Protein AF-A0A7S0Q4P6-F1 (afdb_monomer_lite)

Radius of gyration: 58.84 Å; chains: 1; bounding box: 127×62×140 Å

Organism: NCBI:txid221442

InterPro domains:
  IPR000048 IQ motif, EF-hand binding site [SM00015] (12-34)
  IPR000048 IQ motif, EF-hand binding site [SM00015] (51-73)
  IPR000048 IQ motif, EF-hand binding site [SM00015] (78-100)
  IPR002048 EF-hand domain [PS50222] (170-204)
  IPR039879 EF-hand calcium-binding domain-containing protein 10 [PTHR21847] (113-206)
  IPR049760 EF-hand calcium-binding domain-containing protein 10, dimerization/docking domain [cd22976] (115-157)

pLDDT: mean 86.22, std 10.67, range [38.0, 96.88]

Sequence (227 aa):
RCDSLVCTKVMDENAAAVSIQNRKRAQQAREETAHRRSVLQQKRAAEEVQRQEHASAVLNAGARGYKQRRAKQIEKEEMDHAATKMQATFKGRKERLDPGAETNLRKQLSKDDPQVQASAYLEEHKIMELFEMLGQMLLNETPEEPRPFLVEQLERMNAVKDRTSPLNFFSEDDIETLFAMYDVGKRGLTREQCREALHALGLPKVYVPSSTPVNLEAFKALVPSAI

Foldseek 3Di:
DPPPVVVVVVVVVVVVVVVVVVVVVVVVVVVVVVVVVVVVVVVVVVVVVVVVVVVVVVVVVVVVVVVVVVVVVVVVVVVVVVVVVVVVVVVVVVCVVPVCPVVVVVVVVCCVPPVNVVVCVCVVVVVVVVVVLLVVVCVVVVDPDSPVVSVVVVVQLVPFPPNPQLCSSDDPVNLVVLQCVLPVVVQAHDQVSLLVSCVVSVNNPFDDDNDDRQDSVNSVVSPPDRD

Structure (mmCIF, N/CA/C/O backbone):
data_AF-A0A7S0Q4P6-F1
#
_entry.id   AF-A0A7S0Q4P6-F1
#
loop_
_atom_site.group_PDB
_atom_site.id
_atom_site.type_symbol
_atom_site.label_atom_id
_atom_site.label_alt_id
_atom_site.label_comp_id
_atom_site.label_asym_id
_atom_site.label_entity_id
_atom_site.label_seq_id
_atom_site.pdbx_PDB_ins_code
_atom_site.Cartn_x
_atom_site.Cartn_y
_atom_site.Cartn_z
_atom_site.occupancy
_atom_site.B_iso_or_equiv
_atom_site.auth_seq_id
_atom_site.auth_comp_id
_atom_site.auth_asym_id
_atom_site.auth_atom_id
_atom_site.pdbx_PDB_model_num
ATOM 1 N N . ARG A 1 1 ? 98.189 -44.346 -90.021 1.00 44.53 1 ARG A N 1
ATOM 2 C CA . ARG A 1 1 ? 98.278 -42.868 -89.974 1.00 44.53 1 ARG A CA 1
ATOM 3 C C . ARG A 1 1 ? 96.849 -42.363 -89.970 1.00 44.53 1 ARG A C 1
ATOM 5 O O . ARG A 1 1 ? 96.221 -42.376 -91.013 1.00 44.53 1 ARG A O 1
ATOM 12 N N . CYS A 1 2 ? 96.303 -42.089 -88.788 1.00 43.97 2 CYS A N 1
ATOM 13 C CA . CYS A 1 2 ? 95.009 -41.425 -88.675 1.00 43.97 2 CYS A CA 1
ATOM 14 C C . CYS A 1 2 ? 95.242 -39.948 -88.996 1.00 43.97 2 CYS A C 1
ATOM 16 O O . CYS A 1 2 ? 96.089 -39.325 -88.354 1.00 43.97 2 CYS A O 1
ATOM 18 N N . ASP A 1 3 ? 94.563 -39.431 -90.018 1.00 52.41 3 ASP A N 1
ATOM 19 C CA . ASP A 1 3 ? 94.715 -38.053 -90.479 1.00 52.41 3 ASP A CA 1
ATOM 20 C C . ASP A 1 3 ? 94.231 -37.078 -89.401 1.00 52.41 3 ASP A C 1
ATOM 22 O O . ASP A 1 3 ? 93.034 -36.851 -89.207 1.00 52.41 3 ASP A O 1
ATOM 26 N N . SER A 1 4 ? 95.193 -36.493 -88.685 1.00 55.78 4 SER A N 1
ATOM 27 C CA . SER A 1 4 ? 94.977 -35.537 -87.595 1.00 55.78 4 SER A CA 1
ATOM 28 C C . SER A 1 4 ? 94.161 -34.315 -88.024 1.00 55.78 4 SER A C 1
ATOM 30 O O . SER A 1 4 ? 93.483 -33.726 -87.191 1.00 55.78 4 SER A O 1
ATOM 32 N N . LEU A 1 5 ? 94.162 -33.976 -89.317 1.00 57.34 5 LEU A N 1
ATOM 33 C CA . LEU A 1 5 ? 93.433 -32.840 -89.884 1.00 57.34 5 LEU A CA 1
ATOM 34 C C . LEU A 1 5 ? 91.917 -33.061 -90.033 1.00 57.34 5 LEU A C 1
ATOM 36 O O . LEU A 1 5 ? 91.166 -32.090 -90.071 1.00 57.34 5 LEU A O 1
ATOM 40 N N . VAL A 1 6 ? 91.460 -34.311 -90.170 1.00 58.62 6 VAL A N 1
ATOM 41 C CA . VAL A 1 6 ? 90.023 -34.627 -90.299 1.00 58.62 6 VAL A CA 1
ATOM 42 C C . VAL A 1 6 ? 89.383 -34.699 -88.912 1.00 58.62 6 VAL A C 1
ATOM 44 O O . VAL A 1 6 ? 88.285 -34.191 -88.709 1.00 58.62 6 VAL A O 1
ATOM 47 N N . CYS A 1 7 ? 90.109 -35.243 -87.931 1.00 56.69 7 CYS A N 1
ATOM 48 C CA . CYS A 1 7 ? 89.660 -35.305 -86.541 1.00 56.69 7 CYS A CA 1
ATOM 49 C C . CYS A 1 7 ? 89.527 -33.905 -85.907 1.00 56.69 7 CYS A C 1
ATOM 51 O O . CYS A 1 7 ? 88.543 -33.649 -85.218 1.00 56.69 7 CYS A O 1
ATOM 53 N N . THR A 1 8 ? 90.450 -32.971 -86.182 1.00 59.59 8 THR A N 1
ATOM 54 C CA . THR A 1 8 ? 90.373 -31.590 -85.661 1.00 59.59 8 THR A CA 1
ATOM 55 C C . THR A 1 8 ? 89.230 -30.787 -86.275 1.00 59.59 8 THR A C 1
ATOM 57 O O . THR A 1 8 ? 88.501 -30.137 -85.539 1.00 59.59 8 THR A O 1
ATOM 60 N N . LYS A 1 9 ? 88.992 -30.895 -87.590 1.00 61.38 9 LYS A N 1
ATOM 61 C CA . LYS A 1 9 ? 87.869 -30.207 -88.253 1.00 61.38 9 LYS A CA 1
ATOM 62 C C . LYS A 1 9 ? 86.505 -30.696 -87.764 1.00 61.38 9 LYS A C 1
ATOM 64 O O . LYS A 1 9 ? 85.637 -29.879 -87.488 1.00 61.38 9 LYS A O 1
ATOM 69 N N . VAL A 1 10 ? 86.334 -32.009 -87.585 1.00 63.28 10 VAL A N 1
ATOM 70 C CA . VAL A 1 10 ? 85.091 -32.580 -87.033 1.00 63.28 10 VAL A CA 1
ATOM 71 C C . VAL A 1 10 ? 84.907 -32.192 -85.556 1.00 63.28 10 VAL A C 1
ATOM 73 O O . VAL A 1 10 ? 83.787 -31.939 -85.118 1.00 63.28 10 VAL A O 1
ATOM 76 N N . MET A 1 11 ? 85.990 -32.097 -84.776 1.00 63.47 11 MET A N 1
ATOM 77 C CA . MET A 1 11 ? 85.949 -31.597 -83.393 1.00 63.47 11 MET A CA 1
ATOM 78 C C . MET A 1 11 ? 85.596 -30.098 -83.325 1.00 63.47 11 MET A C 1
ATOM 80 O O . MET A 1 11 ? 84.778 -29.718 -82.487 1.00 63.47 11 MET A O 1
ATOM 84 N N . ASP A 1 12 ? 86.129 -29.270 -84.230 1.00 69.88 12 ASP A N 1
ATOM 85 C CA . ASP A 1 12 ? 85.835 -27.831 -84.334 1.00 69.88 12 ASP A CA 1
ATOM 86 C C . ASP A 1 12 ? 84.391 -27.563 -84.802 1.00 69.88 12 ASP A C 1
ATOM 88 O O . ASP A 1 12 ? 83.706 -26.697 -84.252 1.00 69.88 12 ASP A O 1
ATOM 92 N N . GLU A 1 13 ? 83.885 -28.342 -85.764 1.00 73.75 13 GLU A N 1
ATOM 93 C CA . GLU A 1 13 ? 82.485 -28.299 -86.215 1.00 73.75 13 GLU A CA 1
ATOM 94 C C . GLU A 1 13 ? 81.516 -28.706 -85.094 1.00 73.75 13 GLU A C 1
ATOM 96 O O . GLU A 1 13 ? 80.518 -28.020 -84.848 1.00 73.75 13 GLU A O 1
ATOM 101 N N . ASN A 1 14 ? 81.838 -29.769 -84.347 1.00 76.69 14 ASN A N 1
ATOM 102 C CA . ASN A 1 14 ? 81.053 -30.193 -83.187 1.00 76.69 14 ASN A CA 1
ATOM 103 C C . ASN A 1 14 ? 81.091 -29.149 -82.055 1.00 76.69 14 ASN A C 1
ATOM 105 O O . ASN A 1 14 ? 80.059 -28.869 -81.441 1.00 76.69 14 ASN A O 1
ATOM 109 N N . ALA A 1 15 ? 82.240 -28.513 -81.800 1.00 78.38 15 ALA A N 1
ATOM 110 C CA . ALA A 1 15 ? 82.364 -27.435 -80.816 1.00 78.38 15 ALA A CA 1
ATOM 111 C C . ALA A 1 15 ? 81.552 -26.186 -81.214 1.00 78.38 15 ALA A C 1
ATOM 113 O O . ALA A 1 15 ? 80.876 -25.579 -80.372 1.00 78.38 15 ALA A O 1
ATOM 114 N N . ALA A 1 16 ? 81.549 -25.827 -82.502 1.00 78.56 16 ALA A N 1
ATOM 115 C CA . ALA A 1 16 ? 80.724 -24.747 -83.039 1.00 78.56 16 ALA A CA 1
ATOM 116 C C . ALA A 1 16 ? 79.219 -25.054 -82.918 1.00 78.56 16 ALA A C 1
ATOM 118 O O . ALA A 1 16 ? 78.452 -24.195 -82.469 1.00 78.56 16 ALA A O 1
ATOM 119 N N . ALA A 1 17 ? 78.793 -26.283 -83.230 1.00 80.81 17 ALA A N 1
ATOM 120 C CA . ALA A 1 17 ? 77.405 -26.722 -83.081 1.00 80.81 17 ALA A CA 1
ATOM 121 C C . ALA A 1 17 ? 76.924 -26.649 -81.618 1.00 80.81 17 ALA A C 1
ATOM 123 O O . ALA A 1 17 ? 75.845 -26.113 -81.345 1.00 80.81 17 ALA A O 1
ATOM 124 N N . VAL A 1 18 ? 77.751 -27.094 -80.665 1.00 83.25 18 VAL A N 1
ATOM 125 C CA . VAL A 1 18 ? 77.459 -27.012 -79.222 1.00 83.25 18 VAL A CA 1
ATOM 126 C C . VAL A 1 18 ? 77.368 -25.556 -78.748 1.00 83.25 18 VAL A C 1
ATOM 128 O O . VAL A 1 18 ? 76.459 -25.208 -77.996 1.00 83.25 18 VAL A O 1
ATOM 131 N N . SER A 1 19 ? 78.244 -24.662 -79.220 1.00 85.44 19 SER A N 1
ATOM 132 C CA . SER A 1 19 ? 78.188 -23.227 -78.893 1.00 85.44 19 SER A CA 1
ATOM 133 C C . SER A 1 19 ? 76.895 -22.560 -79.387 1.00 85.44 19 SER A C 1
ATOM 135 O O . SER A 1 19 ? 76.261 -21.797 -78.649 1.00 85.44 19 SER A O 1
ATOM 137 N N . ILE A 1 20 ? 76.442 -22.893 -80.602 1.00 83.62 20 ILE A N 1
ATOM 138 C CA . ILE A 1 20 ? 75.177 -22.397 -81.168 1.00 83.62 20 ILE A CA 1
ATOM 139 C C . ILE A 1 20 ? 73.975 -22.922 -80.370 1.00 83.62 20 ILE A C 1
ATOM 141 O O . ILE A 1 20 ? 73.070 -22.149 -80.042 1.00 83.62 20 ILE A O 1
ATOM 145 N N . GLN A 1 21 ? 73.970 -24.209 -80.012 1.00 86.88 21 GLN A N 1
ATOM 146 C CA . GLN A 1 21 ? 72.918 -24.803 -79.180 1.00 86.88 21 GLN A CA 1
ATOM 147 C C . GLN A 1 21 ? 72.877 -24.180 -77.779 1.00 86.88 21 GLN A C 1
ATOM 149 O O . GLN A 1 21 ? 71.801 -23.817 -77.301 1.00 86.88 21 GLN A O 1
ATOM 154 N N . ASN A 1 22 ? 74.037 -23.965 -77.151 1.00 89.31 22 ASN A N 1
ATOM 155 C CA . ASN A 1 22 ? 74.141 -23.309 -75.847 1.00 89.31 22 ASN A CA 1
ATOM 156 C C . ASN A 1 22 ? 73.620 -21.866 -75.891 1.00 89.31 22 ASN A C 1
ATOM 158 O O . ASN A 1 22 ? 72.889 -21.454 -74.990 1.00 89.31 22 ASN A O 1
ATOM 162 N N . ARG A 1 23 ? 73.921 -21.106 -76.955 1.00 89.00 23 ARG A N 1
ATOM 163 C CA . ARG A 1 23 ? 73.368 -19.753 -77.153 1.00 89.00 23 ARG A CA 1
ATOM 164 C C . ARG A 1 23 ? 71.853 -19.765 -77.335 1.00 89.00 23 ARG A C 1
ATOM 166 O O . ARG A 1 23 ? 71.181 -18.971 -76.682 1.00 89.00 23 ARG A O 1
ATOM 173 N N . LYS A 1 24 ? 71.310 -20.670 -78.157 1.00 90.62 24 LYS A N 1
ATOM 174 C CA . LYS A 1 24 ? 69.854 -20.814 -78.337 1.00 90.62 24 LYS A CA 1
ATOM 175 C C . LYS A 1 24 ? 69.154 -21.170 -77.028 1.00 90.62 24 LYS A C 1
ATOM 177 O O . LYS A 1 24 ? 68.176 -20.524 -76.672 1.00 90.62 24 LYS A O 1
ATOM 182 N N . ARG A 1 25 ? 69.691 -22.130 -76.270 1.00 88.94 25 ARG A N 1
ATOM 183 C CA . ARG A 1 25 ? 69.147 -22.517 -74.961 1.00 88.94 25 ARG A CA 1
ATOM 184 C C . ARG A 1 25 ? 69.213 -21.367 -73.956 1.00 88.94 25 ARG A C 1
ATOM 186 O O . ARG A 1 25 ? 68.277 -21.170 -73.191 1.00 88.94 25 ARG A O 1
ATOM 193 N N . ALA A 1 26 ? 70.289 -20.580 -73.976 1.00 88.19 26 ALA A N 1
ATOM 194 C CA . ALA A 1 26 ? 70.418 -19.394 -73.136 1.00 88.19 26 ALA A CA 1
ATOM 195 C C . ALA A 1 26 ? 69.437 -18.276 -73.534 1.00 88.19 26 ALA A C 1
ATOM 197 O O . ALA A 1 26 ? 68.905 -17.607 -72.652 1.00 88.19 26 ALA A O 1
ATOM 198 N N . GLN A 1 27 ? 69.176 -18.071 -74.830 1.00 89.12 27 GLN A N 1
ATOM 199 C CA . GLN A 1 27 ? 68.155 -17.132 -75.313 1.00 89.12 27 GLN A CA 1
ATOM 200 C C . GLN A 1 27 ? 66.753 -17.575 -74.889 1.00 89.12 27 GLN A C 1
ATOM 202 O O . GLN A 1 27 ? 66.058 -16.806 -74.232 1.00 89.12 27 GLN A O 1
ATOM 207 N N . GLN A 1 28 ? 66.398 -18.838 -75.138 1.00 90.62 28 GLN A N 1
ATOM 208 C CA . GLN A 1 28 ? 65.119 -19.418 -74.716 1.00 90.62 28 GLN A CA 1
ATOM 209 C C . GLN A 1 28 ? 64.927 -19.328 -73.196 1.00 90.62 28 GLN A C 1
ATOM 211 O O . GLN A 1 28 ? 63.890 -18.872 -72.729 1.00 90.62 28 GLN A O 1
ATOM 216 N N . ALA A 1 29 ? 65.955 -19.639 -72.400 1.00 89.06 29 ALA A N 1
ATOM 217 C CA . ALA A 1 29 ? 65.889 -19.501 -70.944 1.00 89.06 29 ALA A CA 1
ATOM 218 C C . ALA A 1 29 ? 65.685 -18.039 -70.485 1.00 89.06 29 ALA A C 1
ATOM 220 O O . ALA A 1 29 ? 64.999 -17.781 -69.492 1.00 89.06 29 ALA A O 1
ATOM 221 N N . ARG A 1 30 ? 66.248 -17.054 -71.199 1.00 88.19 30 ARG A N 1
ATOM 222 C CA . ARG A 1 30 ? 66.039 -15.621 -70.912 1.00 88.19 30 ARG A CA 1
ATOM 223 C C . ARG A 1 30 ? 64.632 -15.164 -71.295 1.00 88.19 30 ARG A C 1
ATOM 225 O O . ARG A 1 30 ? 64.016 -14.412 -70.547 1.00 88.19 30 ARG A O 1
ATOM 232 N N . GLU A 1 31 ? 64.112 -15.640 -72.418 1.00 90.25 31 GLU A N 1
ATOM 233 C CA . GLU A 1 31 ? 62.743 -15.360 -72.862 1.00 90.25 31 GLU A CA 1
ATOM 234 C C . GLU A 1 31 ? 61.711 -15.973 -71.908 1.00 90.25 31 GLU A C 1
ATOM 236 O O . GLU A 1 31 ? 60.790 -15.286 -71.468 1.00 90.25 31 GLU A O 1
ATOM 241 N N . GLU A 1 32 ? 61.910 -17.222 -71.483 1.00 90.31 32 GLU A N 1
ATOM 242 C CA . GLU A 1 32 ? 61.057 -17.883 -70.492 1.00 90.31 32 GLU A CA 1
ATOM 243 C C . GLU A 1 32 ? 61.075 -17.167 -69.138 1.00 90.31 32 GLU A C 1
ATOM 245 O O . GLU A 1 32 ? 60.033 -16.998 -68.506 1.00 90.31 32 GLU A O 1
ATOM 250 N N . THR A 1 33 ? 62.242 -16.717 -68.673 1.00 88.69 33 THR A N 1
ATOM 251 C CA . THR A 1 33 ? 62.346 -15.961 -67.412 1.00 88.69 33 THR A CA 1
ATOM 252 C C . THR A 1 33 ? 61.719 -14.571 -67.522 1.00 88.69 33 THR A C 1
ATOM 254 O O . THR A 1 33 ? 61.044 -14.141 -66.583 1.00 88.69 33 THR A O 1
ATOM 257 N N . ALA A 1 34 ? 61.857 -13.894 -68.666 1.00 92.25 34 ALA A N 1
ATOM 258 C CA . ALA A 1 34 ? 61.170 -12.635 -68.948 1.00 92.25 34 ALA A CA 1
ATOM 259 C C . ALA A 1 34 ? 59.641 -12.812 -68.978 1.00 92.25 34 ALA A C 1
ATOM 261 O O . ALA A 1 34 ? 58.929 -12.048 -68.323 1.00 92.25 34 ALA A O 1
ATOM 262 N N . HIS A 1 35 ? 59.136 -13.856 -69.643 1.00 92.81 35 HIS A N 1
ATOM 263 C CA . HIS A 1 35 ? 57.710 -14.187 -69.667 1.00 92.81 35 HIS A CA 1
ATOM 264 C C . HIS A 1 35 ? 57.192 -14.561 -68.270 1.00 92.81 35 HIS A C 1
ATOM 266 O O . HIS A 1 35 ? 56.136 -14.092 -67.843 1.00 92.81 35 HIS A O 1
ATOM 272 N N . ARG A 1 36 ? 57.924 -15.382 -67.509 1.00 92.38 36 ARG A N 1
ATOM 273 C CA . ARG A 1 36 ? 57.534 -15.716 -66.130 1.00 92.38 36 ARG A CA 1
ATOM 274 C C . ARG A 1 36 ? 57.459 -14.464 -65.263 1.00 92.38 36 ARG A C 1
ATOM 276 O O . ARG A 1 36 ? 56.526 -14.340 -64.475 1.00 92.38 36 ARG A O 1
ATOM 283 N N . ARG A 1 37 ? 58.392 -13.520 -65.431 1.00 92.38 37 ARG A N 1
ATOM 284 C CA . ARG A 1 37 ? 58.398 -12.238 -64.714 1.00 92.38 37 ARG A CA 1
ATOM 285 C C . ARG A 1 37 ? 57.212 -11.351 -65.098 1.00 92.38 37 ARG A C 1
ATOM 287 O O . ARG A 1 37 ? 56.603 -10.787 -64.192 1.00 92.38 37 ARG A O 1
ATOM 294 N N . SER A 1 38 ? 56.867 -11.244 -66.383 1.00 92.94 38 SER A N 1
ATOM 295 C CA . SER A 1 38 ? 55.720 -10.437 -66.827 1.00 92.94 38 SER A CA 1
ATOM 296 C C . SER A 1 38 ? 54.396 -11.004 -66.313 1.00 92.94 38 SER A C 1
ATOM 298 O O . SER A 1 38 ? 53.579 -10.256 -65.783 1.00 92.94 38 SER A O 1
ATOM 300 N N . VAL A 1 39 ? 54.224 -12.328 -66.348 1.00 94.94 39 VAL A N 1
ATOM 301 C CA . VAL A 1 39 ? 53.046 -13.007 -65.783 1.00 94.94 39 VAL A CA 1
ATOM 302 C C . VAL A 1 39 ? 52.961 -12.795 -64.274 1.00 94.94 39 VAL A C 1
ATOM 304 O O . VAL A 1 39 ? 51.891 -12.490 -63.754 1.00 94.94 39 VAL A O 1
ATOM 307 N N . LEU A 1 40 ? 54.083 -12.897 -63.554 1.00 92.06 40 LEU A N 1
ATOM 308 C CA . LEU A 1 40 ? 54.124 -12.618 -62.116 1.00 92.06 40 LEU A CA 1
ATOM 309 C C . LEU A 1 40 ? 53.776 -11.160 -61.799 1.00 92.06 40 LEU A C 1
ATOM 311 O O . LEU A 1 40 ? 53.086 -10.907 -60.816 1.00 92.06 40 LEU A O 1
ATOM 315 N N . GLN A 1 41 ? 54.230 -10.208 -62.618 1.00 92.19 41 GLN A N 1
ATOM 316 C CA . GLN A 1 41 ? 53.884 -8.792 -62.470 1.00 92.19 41 GLN A CA 1
ATOM 317 C C . GLN A 1 41 ? 52.399 -8.540 -62.737 1.00 92.19 41 GLN A C 1
ATOM 319 O O . GLN A 1 41 ? 51.760 -7.867 -61.936 1.00 92.19 41 GLN A O 1
ATOM 324 N N . GLN A 1 42 ? 51.833 -9.124 -63.795 1.00 92.25 42 GLN A N 1
ATOM 325 C CA . GLN A 1 42 ? 50.400 -9.033 -64.085 1.00 92.25 42 GLN A CA 1
ATOM 326 C C . GLN A 1 42 ? 49.559 -9.658 -62.970 1.00 92.25 42 GLN A C 1
ATOM 328 O O . GLN A 1 42 ? 48.572 -9.066 -62.543 1.00 92.25 42 GLN A O 1
ATOM 333 N N . LYS A 1 43 ? 49.980 -10.813 -62.440 1.00 94.75 43 LYS A N 1
ATOM 334 C CA . LYS A 1 43 ? 49.305 -11.468 -61.316 1.00 94.75 43 LYS A CA 1
ATOM 335 C C . LYS A 1 43 ? 49.353 -10.613 -60.047 1.00 94.75 43 LYS A C 1
ATOM 337 O O . LYS A 1 43 ? 48.326 -10.442 -59.405 1.00 94.75 43 LYS A O 1
ATOM 342 N N . ARG A 1 44 ? 50.510 -10.031 -59.712 1.00 92.12 44 ARG A N 1
ATOM 343 C CA . ARG A 1 44 ? 50.649 -9.113 -58.566 1.00 92.12 44 ARG A CA 1
ATOM 344 C C . ARG A 1 44 ? 49.795 -7.857 -58.729 1.00 92.12 44 ARG A C 1
ATOM 346 O O . ARG A 1 44 ? 49.111 -7.483 -57.787 1.00 92.12 44 ARG A O 1
ATOM 353 N N . ALA A 1 45 ? 49.786 -7.255 -59.917 1.00 93.81 45 ALA A N 1
ATOM 354 C CA . ALA A 1 45 ? 48.947 -6.095 -60.207 1.00 93.81 45 ALA A CA 1
ATOM 355 C C . ALA A 1 45 ? 47.449 -6.434 -60.093 1.00 93.81 45 ALA A C 1
ATOM 357 O O . ALA A 1 45 ? 46.692 -5.680 -59.491 1.00 93.81 45 ALA A O 1
ATOM 358 N N . ALA A 1 46 ? 47.022 -7.595 -60.600 1.00 93.81 46 ALA A N 1
ATOM 359 C CA . ALA A 1 46 ? 45.647 -8.068 -60.451 1.00 93.81 46 ALA A CA 1
ATOM 360 C C . ALA A 1 46 ? 45.275 -8.325 -58.979 1.00 93.81 46 ALA A C 1
ATOM 362 O O . ALA A 1 46 ? 44.197 -7.933 -58.542 1.00 93.81 46 ALA A O 1
ATOM 363 N N . GLU A 1 47 ? 46.172 -8.929 -58.193 1.00 94.12 47 GLU A N 1
ATOM 364 C CA . GLU A 1 47 ? 45.975 -9.122 -56.751 1.00 94.12 47 GLU A CA 1
ATOM 365 C C . GLU A 1 47 ? 45.890 -7.785 -55.996 1.00 94.12 47 GLU A C 1
ATOM 367 O O . GLU A 1 47 ? 45.102 -7.659 -55.062 1.00 94.12 47 GLU A O 1
ATOM 372 N N . GLU A 1 48 ? 46.669 -6.774 -56.384 1.00 93.44 48 GLU A N 1
ATOM 373 C CA . GLU A 1 48 ? 46.603 -5.433 -55.791 1.00 93.44 48 GLU A CA 1
ATOM 374 C C . GLU A 1 48 ? 45.274 -4.735 -56.088 1.00 93.44 48 GLU A C 1
ATOM 376 O O . GLU A 1 48 ? 44.667 -4.187 -55.166 1.00 93.44 48 GLU A O 1
ATOM 381 N N . VAL A 1 49 ? 44.777 -4.816 -57.326 1.00 95.00 49 VAL A N 1
ATOM 382 C CA . VAL A 1 49 ? 43.447 -4.299 -57.689 1.00 95.00 49 VAL A CA 1
ATOM 383 C C . VAL A 1 49 ? 42.363 -5.010 -56.881 1.00 95.00 49 VAL A C 1
ATOM 385 O O . VAL A 1 49 ? 41.553 -4.348 -56.239 1.00 95.00 49 VAL A O 1
ATOM 388 N N . GLN A 1 50 ? 42.403 -6.343 -56.797 1.00 93.00 50 GLN A N 1
ATOM 389 C CA . GLN A 1 50 ? 41.448 -7.110 -55.990 1.00 93.00 50 GLN A CA 1
ATOM 390 C C . GLN A 1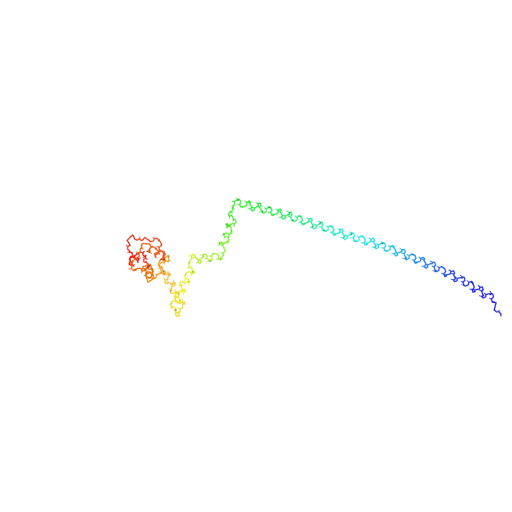 50 ? 41.499 -6.736 -54.502 1.00 93.00 50 GLN A C 1
ATOM 392 O O . GLN A 1 50 ? 40.460 -6.632 -53.849 1.00 93.00 50 GLN A O 1
ATOM 397 N N . ARG A 1 51 ? 42.694 -6.493 -53.943 1.00 93.31 51 ARG A N 1
ATOM 398 C CA . ARG A 1 51 ? 42.842 -6.023 -52.554 1.00 93.31 51 ARG A CA 1
ATOM 399 C C . ARG A 1 51 ? 42.235 -4.639 -52.359 1.00 93.31 51 ARG A C 1
ATOM 401 O O . ARG A 1 51 ? 41.577 -4.420 -51.343 1.00 93.31 51 ARG A O 1
ATOM 408 N N . GLN A 1 52 ? 42.442 -3.720 -53.301 1.00 92.12 52 GLN A N 1
ATOM 409 C CA . GLN A 1 52 ? 41.860 -2.377 -53.250 1.00 92.12 52 GLN A CA 1
ATOM 410 C C . GLN A 1 52 ? 40.335 -2.422 -53.370 1.00 92.12 52 GLN A C 1
ATOM 412 O O . GLN A 1 52 ? 39.640 -1.784 -52.579 1.00 92.12 52 GLN A O 1
ATOM 417 N N . GLU A 1 53 ? 39.807 -3.227 -54.291 1.00 93.50 53 GLU A N 1
ATOM 418 C CA . GLU A 1 53 ? 38.370 -3.449 -54.452 1.00 93.50 53 GLU A CA 1
ATOM 419 C C . GLU A 1 53 ? 37.759 -4.025 -53.171 1.00 93.50 53 GLU A C 1
ATOM 421 O O . GLU A 1 53 ? 36.814 -3.446 -52.633 1.00 93.50 53 GLU A O 1
ATOM 426 N N . HIS A 1 54 ? 38.347 -5.084 -52.609 1.00 94.25 54 HIS A N 1
ATOM 427 C CA . HIS A 1 54 ? 37.893 -5.676 -51.350 1.00 94.25 54 HIS A CA 1
ATOM 428 C C . HIS A 1 54 ? 37.943 -4.673 -50.186 1.00 94.25 54 HIS A C 1
ATOM 430 O O . HIS A 1 54 ? 36.971 -4.534 -49.442 1.00 94.25 54 HIS A O 1
ATOM 436 N N . ALA A 1 55 ? 39.043 -3.926 -50.042 1.00 92.94 55 ALA A N 1
ATOM 437 C CA . ALA A 1 55 ? 39.170 -2.900 -49.008 1.00 92.94 55 ALA A CA 1
ATOM 438 C C . ALA A 1 55 ? 38.094 -1.811 -49.154 1.00 92.94 55 ALA A C 1
ATOM 440 O O . ALA A 1 55 ? 37.435 -1.452 -48.175 1.00 92.94 55 ALA A O 1
ATOM 441 N N . SER A 1 56 ? 37.853 -1.332 -50.377 1.00 93.38 56 SER A N 1
ATOM 442 C CA . SER A 1 56 ? 36.812 -0.338 -50.653 1.00 93.38 56 SER A CA 1
ATOM 443 C C . SER A 1 56 ? 35.405 -0.879 -50.367 1.00 93.38 56 SER A C 1
ATOM 445 O O . SER A 1 56 ? 34.576 -0.170 -49.794 1.00 93.38 56 SER A O 1
ATOM 447 N N . ALA A 1 57 ? 35.141 -2.151 -50.684 1.00 94.31 57 ALA A N 1
ATOM 448 C CA . ALA A 1 57 ? 33.865 -2.806 -50.427 1.00 94.31 57 ALA A CA 1
ATOM 449 C C . ALA A 1 57 ? 33.572 -2.903 -48.921 1.00 94.31 57 ALA A C 1
ATOM 451 O O . ALA A 1 57 ? 32.468 -2.560 -48.490 1.00 94.31 57 ALA A O 1
ATOM 452 N N . VAL A 1 58 ? 34.565 -3.285 -48.109 1.00 94.50 58 VAL A N 1
ATOM 453 C CA . VAL A 1 58 ? 34.434 -3.367 -46.643 1.00 94.50 58 VAL A CA 1
ATOM 454 C C . VAL A 1 58 ? 34.171 -1.991 -46.029 1.00 94.50 58 VAL A C 1
ATOM 456 O O . VAL A 1 58 ? 33.245 -1.841 -45.227 1.00 94.50 58 VAL A O 1
ATOM 459 N N . LEU A 1 59 ? 34.931 -0.967 -46.433 1.00 91.38 59 LEU A N 1
ATOM 460 C CA . LEU A 1 59 ? 34.739 0.403 -45.945 1.00 91.38 59 LEU A CA 1
ATOM 461 C C . LEU A 1 59 ? 33.343 0.937 -46.300 1.00 91.38 59 LEU A C 1
ATOM 463 O O . LEU A 1 59 ? 32.647 1.495 -45.447 1.00 91.38 59 LEU A O 1
ATOM 467 N N . ASN A 1 60 ? 32.893 0.699 -47.535 1.00 93.75 60 ASN A N 1
ATOM 468 C CA . ASN A 1 60 ? 31.567 1.099 -47.996 1.00 93.75 60 ASN A CA 1
ATOM 469 C C . ASN A 1 60 ? 30.443 0.367 -47.247 1.00 93.75 60 ASN A C 1
ATOM 471 O O . ASN A 1 60 ? 29.449 0.994 -46.872 1.00 93.75 60 ASN A O 1
ATOM 475 N N . ALA A 1 61 ? 30.589 -0.935 -46.982 1.00 93.44 61 ALA A N 1
ATOM 476 C CA . ALA A 1 61 ? 29.635 -1.701 -46.182 1.00 93.44 61 ALA A CA 1
ATOM 477 C C . ALA A 1 61 ? 29.545 -1.166 -44.740 1.00 93.44 61 ALA A C 1
ATOM 479 O O . ALA A 1 61 ? 28.443 -0.968 -44.219 1.00 93.44 61 ALA A O 1
ATOM 480 N N . GLY A 1 62 ? 30.689 -0.844 -44.125 1.00 94.69 62 GLY A N 1
ATOM 481 C CA . GLY A 1 62 ? 30.754 -0.228 -42.798 1.00 94.69 62 GLY A CA 1
ATOM 482 C C . GLY A 1 62 ? 30.034 1.122 -42.736 1.00 94.69 62 GLY A C 1
ATOM 483 O O . GLY A 1 62 ? 29.194 1.340 -41.858 1.00 94.69 62 GLY A O 1
ATOM 484 N N . ALA A 1 63 ? 30.294 2.001 -43.707 1.00 93.81 63 ALA A N 1
ATOM 485 C CA . ALA A 1 63 ? 29.662 3.317 -43.795 1.00 93.81 63 ALA A CA 1
ATOM 486 C C . ALA A 1 63 ? 28.141 3.229 -44.013 1.00 93.81 63 ALA A C 1
ATOM 488 O O . ALA A 1 63 ? 27.378 3.953 -43.365 1.00 93.81 63 ALA A O 1
ATOM 489 N N . ARG A 1 64 ? 27.682 2.320 -44.887 1.00 93.94 64 ARG A N 1
ATOM 490 C CA . ARG A 1 64 ? 26.248 2.067 -45.119 1.00 93.94 64 ARG A CA 1
ATOM 491 C C . ARG A 1 64 ? 25.560 1.564 -43.852 1.00 93.94 64 ARG A C 1
ATOM 493 O O . ARG A 1 64 ? 24.536 2.117 -43.457 1.00 93.94 64 ARG A O 1
ATOM 500 N N . GLY A 1 65 ? 26.157 0.582 -43.177 1.00 95.56 65 GLY A N 1
ATOM 501 C CA . GLY A 1 65 ? 25.618 0.036 -41.933 1.00 95.56 65 GLY A CA 1
ATOM 502 C C . GLY A 1 65 ? 25.544 1.076 -40.813 1.00 95.56 65 GLY A C 1
ATOM 503 O O . GLY A 1 65 ? 24.546 1.136 -40.098 1.00 95.56 65 GLY A O 1
ATOM 504 N N . TYR A 1 66 ? 26.565 1.929 -40.674 1.00 93.88 66 TYR A N 1
ATOM 505 C CA . TYR A 1 66 ? 26.550 3.021 -39.699 1.00 93.88 66 TYR A CA 1
ATOM 506 C C . TYR A 1 66 ? 25.408 4.011 -39.968 1.00 93.88 66 TYR A C 1
ATOM 508 O O . TYR A 1 66 ? 24.635 4.308 -39.057 1.00 93.88 66 TYR A O 1
ATOM 516 N N . LYS A 1 67 ? 25.247 4.465 -41.220 1.00 94.44 67 LYS A N 1
ATOM 517 C CA . LYS A 1 67 ? 24.151 5.370 -41.607 1.00 94.44 67 LYS A CA 1
ATOM 518 C C . LYS A 1 67 ? 22.778 4.757 -41.331 1.00 94.44 67 LYS A C 1
ATOM 520 O O . LYS A 1 67 ? 21.927 5.426 -40.757 1.00 94.44 67 LYS A O 1
ATOM 525 N N . GLN A 1 68 ? 22.581 3.485 -41.679 1.00 94.38 68 GLN A N 1
ATOM 526 C CA . GLN A 1 68 ? 21.307 2.797 -41.473 1.00 94.38 68 GLN A CA 1
ATOM 527 C C . GLN A 1 68 ? 20.966 2.628 -39.986 1.00 94.38 68 GLN A C 1
ATOM 529 O O . GLN A 1 68 ? 19.840 2.903 -39.580 1.00 94.38 68 GLN A O 1
ATOM 534 N N . ARG A 1 69 ? 21.932 2.208 -39.156 1.00 93.31 69 ARG A N 1
ATOM 535 C CA . ARG A 1 69 ? 21.713 2.061 -37.707 1.00 93.31 69 ARG A CA 1
ATOM 536 C C . ARG A 1 69 ? 21.397 3.396 -37.045 1.00 93.31 69 ARG A C 1
ATOM 538 O O . ARG A 1 69 ? 20.486 3.454 -36.229 1.00 93.31 69 ARG A O 1
ATOM 545 N N . ARG A 1 70 ? 22.114 4.455 -37.431 1.00 95.38 70 ARG A N 1
ATOM 546 C CA . ARG A 1 70 ? 21.877 5.804 -36.914 1.00 95.38 70 ARG A CA 1
ATOM 547 C C . ARG A 1 70 ? 20.501 6.334 -37.320 1.00 95.38 70 ARG A C 1
ATOM 549 O O . ARG A 1 70 ? 19.794 6.848 -36.468 1.00 95.38 70 ARG A O 1
ATOM 556 N N . ALA A 1 71 ? 20.098 6.155 -38.579 1.00 95.38 71 ALA A N 1
ATOM 557 C CA . ALA A 1 71 ? 18.765 6.546 -39.040 1.00 95.38 71 ALA A CA 1
ATOM 558 C C . ALA A 1 71 ? 17.656 5.815 -38.264 1.00 95.38 71 ALA A C 1
ATOM 560 O O . ALA A 1 71 ? 16.734 6.452 -37.774 1.00 95.38 71 ALA A O 1
ATOM 561 N N . LYS A 1 72 ? 17.799 4.498 -38.062 1.00 95.50 72 LYS A N 1
ATOM 562 C CA . LYS A 1 72 ? 16.835 3.694 -37.297 1.00 95.50 72 LYS A CA 1
ATOM 563 C C . LYS A 1 72 ? 16.752 4.095 -35.819 1.00 95.50 72 LYS A C 1
ATOM 565 O O . LYS A 1 72 ? 15.685 3.998 -35.224 1.00 95.50 72 LYS A O 1
ATOM 570 N N . GLN A 1 73 ? 17.869 4.497 -35.208 1.00 94.94 73 GLN A N 1
ATOM 571 C CA . GLN A 1 73 ? 17.868 5.015 -33.835 1.00 94.94 73 GLN A CA 1
ATOM 572 C C . GLN A 1 73 ? 17.096 6.327 -33.742 1.00 94.94 73 GLN A C 1
ATOM 574 O O . GLN A 1 73 ? 16.209 6.425 -32.905 1.00 94.94 73 GLN A O 1
ATOM 579 N N . ILE A 1 74 ? 17.375 7.272 -34.643 1.00 95.38 74 ILE A N 1
ATOM 580 C CA . ILE A 1 74 ? 16.674 8.561 -34.694 1.00 95.38 74 ILE A CA 1
ATOM 581 C C . ILE A 1 74 ? 15.170 8.341 -34.896 1.00 95.38 74 ILE A C 1
ATOM 583 O O . ILE A 1 74 ? 14.371 8.875 -34.140 1.00 95.38 74 ILE A O 1
ATOM 587 N N . GLU A 1 75 ? 14.780 7.489 -35.845 1.00 94.69 75 GLU A N 1
ATOM 588 C CA . GLU A 1 75 ? 13.370 7.165 -36.096 1.00 94.69 75 GLU A CA 1
ATOM 589 C C . GLU A 1 75 ? 12.690 6.550 -34.861 1.00 94.69 75 GLU A C 1
ATOM 591 O O . GLU A 1 75 ? 11.565 6.907 -34.512 1.00 94.69 75 GLU A O 1
ATOM 596 N N . LYS A 1 76 ? 13.383 5.649 -34.152 1.00 94.94 76 LYS A N 1
ATOM 597 C CA . LYS A 1 76 ? 12.873 5.073 -32.904 1.00 94.94 76 LYS A CA 1
ATOM 598 C C . LYS A 1 76 ? 12.716 6.137 -31.815 1.00 94.94 76 LYS A C 1
ATOM 600 O O . LYS A 1 76 ? 11.691 6.158 -31.147 1.00 94.94 76 LYS A O 1
ATOM 605 N N . GLU A 1 77 ? 13.702 7.013 -31.647 1.00 93.75 77 GLU A N 1
ATOM 606 C CA . GLU A 1 77 ? 13.654 8.114 -30.679 1.00 93.75 77 GLU A CA 1
ATOM 607 C C . GLU A 1 77 ? 12.503 9.083 -30.984 1.00 93.75 77 GLU A C 1
ATO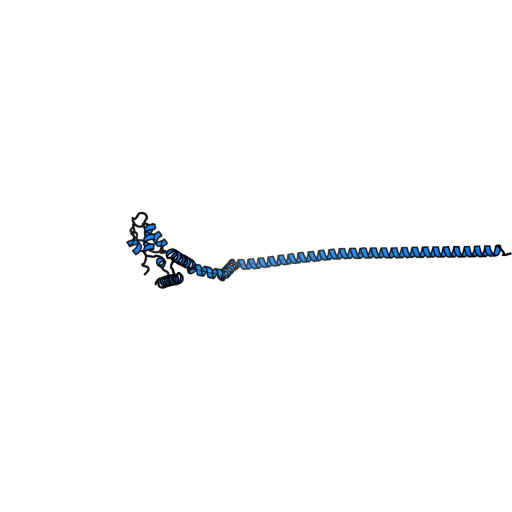M 609 O O . GLU A 1 77 ? 11.783 9.493 -30.073 1.00 93.75 77 GLU A O 1
ATOM 614 N N . GLU A 1 78 ? 12.271 9.399 -32.261 1.00 94.38 78 GLU A N 1
ATOM 615 C CA . GLU A 1 78 ? 11.135 10.209 -32.710 1.00 94.38 78 GLU A CA 1
ATOM 616 C C . GLU A 1 78 ? 9.797 9.533 -32.392 1.00 94.38 78 GLU A C 1
ATOM 618 O O . GLU A 1 78 ? 8.886 10.178 -31.862 1.00 94.38 78 GLU A O 1
ATOM 623 N N . MET A 1 79 ? 9.683 8.229 -32.657 1.00 92.44 79 MET A N 1
ATOM 624 C CA . MET A 1 79 ? 8.495 7.440 -32.322 1.00 92.44 79 MET A CA 1
ATOM 625 C C . MET A 1 79 ? 8.247 7.383 -30.811 1.00 92.44 79 MET A C 1
ATOM 627 O O . MET A 1 79 ? 7.118 7.609 -30.369 1.00 92.44 79 MET A O 1
ATOM 631 N N . ASP A 1 80 ? 9.285 7.142 -30.010 1.00 92.00 80 ASP A N 1
ATOM 632 C CA . ASP A 1 80 ? 9.199 7.088 -28.548 1.00 92.00 80 ASP A CA 1
ATOM 633 C C . ASP A 1 80 ? 8.804 8.465 -27.975 1.00 92.00 80 ASP A C 1
ATOM 635 O O . ASP A 1 80 ? 7.952 8.567 -27.081 1.00 92.00 80 ASP A O 1
ATOM 639 N N . HIS A 1 81 ? 9.344 9.554 -28.534 1.00 94.00 81 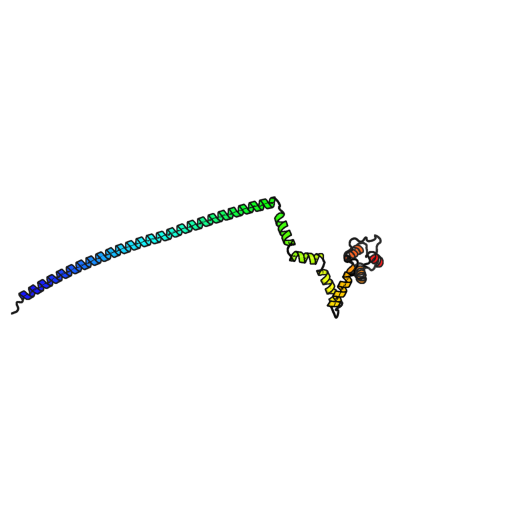HIS A N 1
ATOM 640 C CA . HIS A 1 81 ? 8.968 10.917 -28.161 1.00 94.00 81 HIS A CA 1
ATOM 641 C C . HIS A 1 81 ? 7.510 11.235 -28.530 1.00 94.00 81 HIS A C 1
ATOM 643 O O . HIS A 1 81 ? 6.767 11.799 -27.719 1.00 94.00 81 HIS A O 1
ATOM 649 N N . ALA A 1 82 ? 7.063 10.832 -29.723 1.00 94.44 82 ALA A N 1
ATOM 650 C CA . ALA A 1 82 ? 5.678 10.990 -30.156 1.00 94.44 82 ALA A CA 1
ATOM 651 C C . ALA A 1 82 ? 4.708 10.197 -29.265 1.00 94.44 82 ALA A C 1
ATOM 653 O O . ALA A 1 82 ? 3.701 10.751 -28.817 1.00 94.44 82 ALA A O 1
ATOM 654 N N . ALA A 1 83 ? 5.033 8.943 -28.938 1.00 94.19 83 ALA A N 1
ATOM 655 C CA . ALA A 1 83 ? 4.248 8.106 -28.035 1.00 94.19 83 ALA A CA 1
ATOM 656 C C . ALA A 1 83 ? 4.138 8.733 -26.639 1.00 94.19 83 ALA A C 1
ATOM 658 O O . ALA A 1 83 ? 3.039 8.835 -26.091 1.00 94.19 83 ALA A O 1
ATOM 659 N N . THR A 1 84 ? 5.250 9.240 -26.102 1.00 93.25 84 THR A N 1
ATOM 660 C CA . THR A 1 84 ? 5.279 9.940 -24.808 1.00 93.25 84 THR A CA 1
ATOM 661 C C . THR A 1 84 ? 4.384 11.180 -24.829 1.00 93.25 84 THR A C 1
ATOM 663 O O . THR A 1 84 ? 3.589 11.397 -23.912 1.00 93.25 84 THR A O 1
ATOM 666 N N . LYS A 1 85 ? 4.445 11.979 -25.902 1.00 95.38 85 LYS A N 1
ATOM 667 C CA . LYS A 1 85 ? 3.588 13.160 -26.072 1.00 95.38 85 LYS A CA 1
ATOM 668 C C . LYS A 1 85 ? 2.111 12.777 -26.145 1.00 95.38 85 LYS A C 1
ATOM 670 O O . LYS A 1 85 ? 1.289 13.406 -25.478 1.00 95.38 85 LYS A O 1
ATOM 675 N N . MET A 1 86 ? 1.769 11.732 -26.901 1.00 91.00 86 MET A N 1
ATOM 676 C CA . MET A 1 86 ? 0.402 11.210 -26.964 1.00 91.00 86 MET A CA 1
ATOM 677 C C . MET A 1 86 ? -0.071 10.764 -25.578 1.00 91.00 86 MET A C 1
ATOM 679 O O . MET A 1 86 ? -1.092 11.260 -25.104 1.00 91.00 86 MET A O 1
ATOM 683 N N . GLN A 1 87 ? 0.692 9.920 -24.882 1.00 89.75 87 GLN A N 1
ATOM 684 C CA . GLN A 1 87 ? 0.367 9.465 -23.527 1.00 89.75 87 GLN A CA 1
ATOM 685 C C . GLN A 1 87 ? 0.155 10.635 -22.560 1.00 89.75 87 GLN A C 1
ATOM 687 O O . GLN A 1 87 ? -0.844 10.657 -21.843 1.00 89.75 87 GLN A O 1
ATOM 692 N N . ALA A 1 88 ? 1.028 11.646 -22.587 1.00 87.44 88 ALA A N 1
ATOM 693 C CA . ALA A 1 88 ? 0.885 12.847 -21.771 1.00 87.44 88 ALA A CA 1
ATOM 694 C C . ALA A 1 88 ? -0.400 13.626 -22.099 1.00 87.44 88 ALA A C 1
ATOM 696 O O . ALA A 1 88 ? -1.095 14.078 -21.189 1.00 87.44 88 ALA A O 1
ATOM 697 N N . THR A 1 89 ? -0.770 13.748 -23.381 1.00 90.50 89 THR A N 1
ATOM 698 C CA . THR A 1 89 ? -2.025 14.416 -23.769 1.00 90.50 89 THR A CA 1
ATOM 699 C C . THR A 1 89 ? -3.264 13.662 -23.288 1.00 90.50 89 THR A C 1
ATOM 701 O O . THR A 1 89 ? -4.196 14.295 -22.786 1.00 90.50 89 THR A O 1
ATOM 704 N N . PHE A 1 90 ? -3.268 12.329 -23.387 1.00 85.12 90 PHE A N 1
ATOM 705 C CA . PHE A 1 90 ? -4.352 11.483 -22.888 1.00 85.12 90 PHE A CA 1
ATOM 706 C C . PHE A 1 90 ? -4.443 11.541 -21.367 1.00 85.12 90 PHE A C 1
ATOM 708 O O . PHE A 1 90 ? -5.530 11.774 -20.838 1.00 85.12 90 PHE A O 1
ATOM 715 N N . LYS A 1 91 ? -3.308 11.408 -20.671 1.00 84.06 91 LYS A N 1
ATOM 716 C CA . LYS A 1 91 ? -3.230 11.521 -19.212 1.00 84.06 91 LYS A CA 1
ATOM 717 C C . LYS A 1 91 ? -3.744 12.879 -18.738 1.00 84.06 91 LYS A C 1
ATOM 719 O O . LYS A 1 91 ? -4.654 12.921 -17.924 1.00 84.06 91 LYS A O 1
ATOM 724 N N . GLY A 1 92 ? -3.261 13.977 -19.320 1.00 83.19 92 GLY A N 1
ATOM 725 C CA . GLY A 1 92 ? -3.720 15.320 -18.964 1.00 83.19 92 GLY A CA 1
ATOM 726 C C . GLY A 1 92 ? -5.191 15.569 -19.315 1.00 83.19 92 GLY A C 1
ATOM 727 O O . GLY A 1 92 ? -5.888 16.266 -18.586 1.00 83.19 92 GLY A O 1
ATOM 728 N N . ARG A 1 93 ? -5.706 15.000 -20.417 1.00 84.31 93 ARG A N 1
ATOM 729 C CA . ARG A 1 93 ? -7.144 15.054 -20.738 1.00 84.31 93 ARG A CA 1
ATOM 730 C C . ARG A 1 93 ? -7.964 14.328 -19.669 1.00 84.31 93 ARG A C 1
ATOM 732 O O . ARG A 1 93 ? -8.949 14.892 -19.208 1.00 84.31 93 ARG A O 1
ATOM 739 N N . LYS A 1 94 ? -7.552 13.120 -19.281 1.00 77.56 94 LYS A N 1
ATOM 740 C CA . LYS A 1 94 ? -8.195 12.313 -18.235 1.00 77.56 94 LYS A CA 1
ATOM 741 C C . LYS A 1 94 ? -8.174 13.030 -16.879 1.00 77.56 94 LYS A C 1
ATOM 743 O O . LYS A 1 94 ? -9.213 13.132 -16.246 1.00 77.56 94 LYS A O 1
ATOM 748 N N . GLU A 1 95 ? -7.035 13.606 -16.500 1.00 76.88 95 GLU A N 1
ATOM 749 C CA . GLU A 1 95 ? -6.846 14.358 -15.251 1.00 76.88 95 GLU A CA 1
ATOM 750 C C . GLU A 1 95 ? -7.684 15.645 -15.188 1.00 76.88 95 GLU A C 1
ATOM 752 O O . GLU A 1 95 ? -8.185 16.001 -14.130 1.00 76.88 95 GLU A O 1
ATOM 757 N N . ARG A 1 96 ? -7.904 16.333 -16.318 1.00 79.88 96 ARG A N 1
ATOM 758 C CA . ARG A 1 96 ? -8.809 17.499 -16.371 1.00 79.88 96 ARG A CA 1
ATOM 759 C C . ARG A 1 96 ? -10.291 17.133 -16.277 1.00 79.88 96 ARG A C 1
ATOM 761 O O . ARG A 1 96 ? -11.076 17.955 -15.822 1.00 79.88 96 ARG A O 1
ATOM 768 N N . LEU A 1 97 ? -10.674 15.955 -16.769 1.00 81.12 97 LEU A N 1
ATOM 769 C CA . LEU A 1 97 ? -12.051 15.453 -16.713 1.00 81.12 97 LEU A CA 1
ATOM 770 C C . LEU A 1 97 ? -12.408 14.965 -15.307 1.00 81.12 97 LEU A C 1
ATOM 772 O O . LEU A 1 97 ? -13.492 15.263 -14.819 1.00 81.12 97 LEU A O 1
ATOM 776 N N . ASP A 1 98 ? -11.492 14.240 -14.670 1.00 77.38 98 ASP A N 1
ATOM 777 C CA . ASP A 1 98 ? -11.625 13.795 -13.289 1.00 77.38 98 ASP A CA 1
ATOM 778 C C . ASP A 1 98 ? -10.229 13.683 -12.645 1.00 77.38 98 ASP A C 1
ATOM 780 O O . ASP A 1 98 ? -9.540 12.667 -12.816 1.00 77.38 98 ASP A O 1
ATOM 784 N N . PRO A 1 99 ? -9.788 14.710 -11.896 1.00 73.06 99 PRO A N 1
ATOM 785 C CA . PRO A 1 99 ? -8.486 14.700 -11.230 1.00 73.06 99 PRO A CA 1
ATOM 786 C C . PRO A 1 99 ? -8.393 13.641 -10.119 1.00 73.06 99 PRO A C 1
ATOM 788 O O . PRO A 1 99 ? -7.295 13.316 -9.669 1.00 73.06 99 PRO A O 1
ATOM 791 N N . GLY A 1 100 ? -9.525 13.069 -9.691 1.00 73.38 100 GLY A N 1
ATOM 792 C CA . GLY A 1 100 ? -9.595 11.994 -8.709 1.00 73.38 100 GLY A CA 1
ATOM 793 C C . GLY A 1 100 ? -9.692 10.593 -9.312 1.00 73.38 100 GLY A C 1
ATOM 794 O O . GLY A 1 100 ? -9.557 9.625 -8.576 1.00 73.38 100 GLY A O 1
ATOM 795 N N . ALA A 1 101 ? -9.899 10.420 -10.621 1.00 72.81 101 ALA A N 1
ATOM 796 C CA . ALA A 1 101 ? -10.206 9.100 -11.190 1.00 72.81 101 ALA A CA 1
ATOM 797 C C . ALA A 1 101 ? -9.140 8.032 -10.886 1.00 72.81 101 ALA A C 1
ATOM 799 O O . ALA A 1 101 ? -9.466 6.894 -10.548 1.00 72.81 101 ALA A O 1
ATOM 800 N N . GLU A 1 102 ? -7.852 8.378 -10.985 1.00 66.44 102 GLU A N 1
ATOM 801 C CA . GLU A 1 102 ? -6.765 7.422 -10.724 1.00 66.44 102 GLU A CA 1
ATOM 802 C C . GLU A 1 102 ? -6.566 7.136 -9.237 1.00 66.44 102 GLU A C 1
ATOM 804 O O . GLU A 1 102 ? -6.260 6.003 -8.862 1.00 66.44 102 GLU A O 1
ATOM 809 N N . THR A 1 103 ? -6.761 8.135 -8.377 1.00 71.38 103 THR A N 1
ATOM 810 C CA . THR A 1 103 ? -6.694 7.948 -6.925 1.00 71.38 103 THR A CA 1
ATOM 811 C C . THR A 1 103 ? -7.902 7.160 -6.425 1.00 71.38 103 THR A C 1
ATOM 813 O O . THR A 1 103 ? -7.735 6.258 -5.607 1.00 71.38 103 THR A O 1
ATOM 816 N N . ASN A 1 104 ? -9.088 7.411 -6.980 1.00 73.25 104 ASN A N 1
ATOM 817 C CA . ASN A 1 104 ? -10.317 6.666 -6.724 1.00 73.25 104 ASN A CA 1
ATOM 818 C C . ASN A 1 104 ? -10.180 5.202 -7.148 1.00 73.25 104 ASN A C 1
ATOM 820 O O . ASN A 1 104 ? -10.509 4.326 -6.356 1.00 73.25 104 ASN A O 1
ATOM 824 N N . LEU A 1 105 ? -9.617 4.922 -8.330 1.00 72.50 105 LEU A N 1
ATOM 825 C CA . LEU A 1 105 ? -9.361 3.551 -8.780 1.00 72.50 105 LEU A CA 1
ATOM 826 C C . LEU A 1 105 ? -8.356 2.831 -7.873 1.00 72.50 105 LEU A C 1
ATOM 828 O O . LEU A 1 105 ? -8.596 1.700 -7.472 1.00 72.50 105 LEU A O 1
ATOM 832 N N . ARG A 1 106 ? -7.248 3.483 -7.495 1.00 70.50 106 ARG A N 1
ATOM 833 C CA . ARG A 1 106 ? -6.286 2.904 -6.538 1.00 70.50 106 ARG A CA 1
ATOM 834 C C . ARG A 1 106 ? -6.928 2.623 -5.186 1.00 70.50 106 ARG A C 1
ATOM 836 O O . ARG A 1 106 ? -6.673 1.582 -4.597 1.00 70.50 106 ARG A O 1
ATOM 843 N N . LYS A 1 107 ? -7.774 3.535 -4.708 1.00 73.56 107 LYS A N 1
ATOM 844 C CA . LYS A 1 107 ? -8.502 3.377 -3.448 1.00 73.56 107 LYS A CA 1
ATOM 845 C C . LYS A 1 107 ? -9.546 2.263 -3.530 1.00 73.56 107 LYS A C 1
ATOM 847 O O . LYS A 1 107 ? -9.734 1.566 -2.546 1.00 73.56 107 LYS A O 1
ATOM 852 N N . GLN A 1 108 ? -10.201 2.081 -4.676 1.00 72.94 108 GLN A N 1
ATOM 853 C CA . GLN A 1 108 ? -11.116 0.963 -4.928 1.00 72.94 108 GLN A CA 1
ATOM 854 C C . GLN A 1 108 ? -10.362 -0.368 -4.968 1.00 72.94 108 GLN A C 1
ATOM 856 O O . GLN A 1 108 ? -10.667 -1.244 -4.173 1.00 72.94 108 GLN A O 1
ATOM 861 N N . LEU A 1 109 ? -9.299 -0.473 -5.769 1.00 71.44 109 LEU A N 1
ATOM 862 C CA . LEU A 1 109 ? -8.453 -1.672 -5.824 1.00 71.44 109 LEU A CA 1
ATOM 863 C C . LEU A 1 109 ? -7.860 -2.025 -4.452 1.00 71.44 109 LEU A C 1
ATOM 865 O O . LEU A 1 109 ? -7.764 -3.193 -4.105 1.00 71.44 109 LEU A O 1
ATOM 869 N N . SER A 1 110 ? -7.507 -1.015 -3.654 1.00 79.12 110 SER A N 1
ATOM 870 C CA . SER A 1 110 ? -7.045 -1.200 -2.277 1.00 79.12 110 SER A CA 1
ATOM 871 C C . SER A 1 110 ? -8.149 -1.658 -1.322 1.00 79.12 110 SER A C 1
ATOM 873 O O . SER A 1 110 ? -7.829 -2.300 -0.333 1.00 79.12 110 SER A O 1
ATOM 875 N N . LYS A 1 111 ? -9.422 -1.328 -1.567 1.00 78.25 111 LYS A N 1
ATOM 876 C CA . LYS A 1 111 ? -10.558 -1.851 -0.790 1.00 78.25 111 LYS A CA 1
ATOM 877 C C . LYS A 1 111 ? -10.928 -3.277 -1.192 1.00 78.25 111 LYS A C 1
ATOM 879 O O . LYS A 1 111 ? -11.456 -4.017 -0.368 1.00 78.25 111 LYS A O 1
ATOM 884 N N . ASP A 1 112 ? -10.668 -3.643 -2.441 1.00 85.00 112 ASP A N 1
ATOM 885 C CA . ASP A 1 112 ? -10.933 -4.985 -2.963 1.00 85.00 112 ASP A CA 1
ATOM 886 C C . ASP A 1 112 ? -9.818 -5.984 -2.607 1.00 85.00 112 ASP A C 1
ATOM 888 O O . ASP A 1 112 ? -9.973 -7.184 -2.823 1.00 85.00 112 ASP A O 1
ATOM 892 N N . ASP A 1 113 ? -8.702 -5.508 -2.044 1.00 91.38 113 ASP A N 1
ATOM 893 C CA . ASP A 1 113 ? -7.618 -6.352 -1.549 1.00 91.38 113 ASP A CA 1
ATOM 894 C C . ASP A 1 113 ? -8.101 -7.212 -0.359 1.00 91.38 113 ASP A C 1
ATOM 896 O O . ASP A 1 113 ? -8.504 -6.657 0.672 1.00 91.38 113 ASP A O 1
ATOM 900 N N . PRO A 1 114 ? -8.030 -8.557 -0.449 1.00 93.31 114 PRO A N 1
ATOM 901 C CA . PRO A 1 114 ? -8.424 -9.449 0.638 1.00 93.31 114 PRO A CA 1
ATOM 902 C C . PRO A 1 114 ? -7.724 -9.156 1.969 1.00 93.31 114 PRO A C 1
ATOM 904 O O . PRO A 1 114 ? -8.327 -9.343 3.024 1.00 93.31 114 PRO A O 1
ATOM 907 N N . GLN A 1 115 ? -6.468 -8.691 1.949 1.00 91.56 115 GLN A N 1
ATOM 908 C CA . GLN A 1 115 ? -5.742 -8.357 3.177 1.00 91.56 115 GLN A CA 1
ATOM 909 C C . GLN A 1 115 ? -6.340 -7.132 3.868 1.00 91.56 115 GLN A C 1
ATOM 911 O O . GLN A 1 115 ? -6.518 -7.148 5.084 1.00 91.56 115 GLN A O 1
ATOM 916 N N . VAL A 1 116 ? -6.698 -6.104 3.094 1.00 91.81 116 VAL A N 1
ATOM 917 C CA . VAL A 1 116 ? -7.319 -4.877 3.614 1.00 91.81 116 VAL A CA 1
ATOM 918 C C . VAL A 1 116 ? -8.724 -5.163 4.136 1.00 91.81 116 VAL A C 1
ATOM 920 O O . VAL A 1 116 ? -9.122 -4.632 5.171 1.00 91.81 116 VAL A O 1
ATOM 923 N N . GLN A 1 117 ? -9.473 -6.033 3.457 1.00 92.81 117 GLN A N 1
ATOM 924 C CA . GLN A 1 117 ? -10.783 -6.476 3.935 1.00 92.81 117 GLN A CA 1
ATOM 925 C C . GLN A 1 117 ? -10.672 -7.258 5.245 1.00 92.81 117 GLN A C 1
ATOM 927 O O . GLN A 1 117 ? -11.432 -6.999 6.176 1.00 92.81 117 GLN A O 1
ATOM 932 N N . ALA A 1 118 ? -9.707 -8.177 5.346 1.00 94.44 118 ALA A N 1
ATOM 933 C CA . ALA A 1 118 ? -9.478 -8.945 6.563 1.00 94.44 118 ALA A CA 1
ATOM 934 C C . ALA A 1 118 ? -9.070 -8.042 7.736 1.00 94.44 118 ALA A C 1
ATOM 936 O O . ALA A 1 118 ? -9.630 -8.170 8.822 1.00 94.44 118 ALA A O 1
ATOM 937 N N . SER A 1 119 ? -8.143 -7.101 7.524 1.00 91.38 119 SER A N 1
ATOM 938 C CA . SER A 1 119 ? -7.734 -6.162 8.574 1.00 91.38 119 SER A CA 1
ATOM 939 C C . SER A 1 119 ? -8.889 -5.263 9.012 1.00 91.38 119 SER A C 1
ATOM 941 O O . SER A 1 119 ? -9.100 -5.095 10.209 1.00 91.38 119 SER A O 1
ATOM 943 N N . ALA A 1 120 ? -9.683 -4.751 8.064 1.00 92.06 120 ALA A N 1
ATOM 944 C CA . ALA A 1 120 ? -10.857 -3.938 8.373 1.00 92.06 120 ALA A CA 1
ATOM 945 C C . ALA A 1 120 ? -11.887 -4.720 9.202 1.00 92.06 120 ALA A C 1
ATOM 947 O O . ALA A 1 120 ? -12.398 -4.193 10.183 1.00 92.06 120 ALA A O 1
ATOM 948 N N . TYR A 1 121 ? -12.137 -5.988 8.862 1.00 94.19 121 TYR A N 1
ATOM 949 C CA . TYR A 1 121 ? -13.030 -6.855 9.631 1.00 94.19 121 TYR A CA 1
ATOM 950 C C . TYR A 1 121 ? -12.516 -7.089 11.062 1.00 94.19 121 TYR A C 1
ATOM 952 O O . TYR A 1 121 ? -13.285 -6.993 12.017 1.00 94.19 121 TYR A O 1
ATOM 960 N N . LEU A 1 122 ? -11.216 -7.361 11.233 1.00 92.81 122 LEU A N 1
ATOM 961 C CA . LEU A 1 122 ? -10.608 -7.533 12.560 1.00 92.81 122 LEU A CA 1
ATOM 962 C C . LEU A 1 122 ? -10.738 -6.266 13.420 1.00 92.81 122 LEU A C 1
ATOM 964 O O . LEU A 1 122 ? -11.072 -6.373 14.601 1.00 92.81 122 LEU A O 1
ATOM 968 N N . GLU A 1 123 ? -10.501 -5.089 12.833 1.00 87.31 123 GLU A N 1
ATOM 969 C CA . GLU A 1 123 ? -10.583 -3.791 13.515 1.00 87.31 123 GLU A CA 1
ATOM 970 C C . GLU A 1 123 ? -12.020 -3.378 13.857 1.00 87.31 123 GLU A C 1
ATOM 972 O O . GLU A 1 123 ? -12.266 -2.862 14.953 1.00 87.31 123 GLU A O 1
ATOM 977 N N . GLU A 1 124 ? -12.956 -3.581 12.925 1.00 88.88 124 GLU A N 1
ATOM 978 C CA . GLU A 1 124 ? -14.377 -3.255 13.085 1.00 88.88 124 GLU A CA 1
ATOM 979 C C . GLU A 1 124 ? -15.009 -4.105 14.187 1.00 88.88 124 GLU A C 1
ATOM 981 O O . GLU A 1 124 ? -15.729 -3.586 15.039 1.00 88.88 124 GLU A O 1
ATOM 986 N N . HIS A 1 125 ? -14.686 -5.399 14.211 1.00 87.56 125 HIS A N 1
ATOM 987 C CA . HIS A 1 125 ? -15.227 -6.342 15.185 1.00 87.56 125 HIS A CA 1
ATOM 988 C C . HIS A 1 125 ? -14.385 -6.488 16.453 1.00 87.56 125 HIS A C 1
ATOM 990 O O . HIS A 1 125 ? -14.714 -7.325 17.292 1.00 87.56 125 HIS A O 1
ATOM 996 N N . LYS A 1 126 ? -13.323 -5.687 16.611 1.00 85.56 126 LYS A N 1
ATOM 997 C CA . LYS A 1 126 ? -12.479 -5.662 17.816 1.00 85.56 126 LYS A CA 1
ATOM 998 C C . LYS A 1 126 ? -11.950 -7.039 18.219 1.00 85.56 126 LYS A C 1
ATOM 1000 O O . LYS A 1 126 ? -11.893 -7.405 19.393 1.00 85.56 126 LYS A O 1
ATOM 1005 N N . ILE A 1 127 ? -11.603 -7.840 17.210 1.00 91.19 127 ILE A N 1
ATOM 1006 C CA . ILE A 1 127 ? -11.226 -9.243 17.405 1.00 91.19 127 ILE A CA 1
ATOM 1007 C C . ILE A 1 127 ? -9.885 -9.334 18.136 1.00 91.19 127 ILE A C 1
ATOM 1009 O O . ILE A 1 127 ? -9.712 -10.210 18.979 1.00 91.19 127 ILE A O 1
ATOM 1013 N N . MET A 1 128 ? -8.951 -8.421 17.857 1.00 90.38 128 MET A N 1
ATOM 1014 C CA . MET A 1 128 ? -7.650 -8.403 18.530 1.00 90.38 1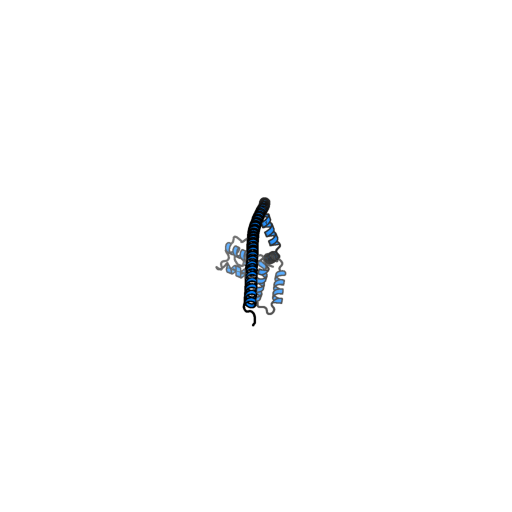28 MET A CA 1
ATOM 1015 C C . MET A 1 128 ? -7.796 -8.084 20.018 1.00 90.38 128 MET A C 1
ATOM 1017 O O . MET A 1 128 ? -7.234 -8.792 20.847 1.00 90.38 128 MET A O 1
ATOM 1021 N N . GLU A 1 129 ? -8.618 -7.095 20.352 1.00 85.75 129 GLU A N 1
ATOM 1022 C CA . GLU A 1 129 ? -8.924 -6.701 21.725 1.00 85.75 129 GLU A CA 1
ATOM 1023 C C . GLU A 1 129 ? -9.602 -7.846 22.500 1.00 85.75 129 GLU A C 1
ATOM 1025 O O . GLU A 1 129 ? -9.271 -8.100 23.659 1.00 85.75 129 GLU A O 1
ATOM 1030 N N . LEU A 1 130 ? -10.489 -8.609 21.845 1.00 87.69 130 LEU A N 1
ATOM 1031 C CA . LEU A 1 130 ? -11.068 -9.826 22.422 1.00 87.69 130 LEU A CA 1
ATOM 1032 C C . LEU A 1 130 ? -9.989 -10.874 22.742 1.00 87.69 130 LEU A C 1
ATOM 1034 O O . LEU A 1 130 ? -9.996 -11.449 23.830 1.00 87.69 130 LEU A O 1
ATOM 1038 N N . PHE A 1 131 ? -9.054 -11.129 21.821 1.00 92.88 131 PHE A N 1
ATOM 1039 C CA . PHE A 1 131 ? -7.955 -12.072 22.058 1.00 92.88 131 PHE A CA 1
ATOM 1040 C C . PHE A 1 131 ? -7.022 -11.613 23.183 1.00 92.88 131 PHE A C 1
ATOM 1042 O O . PHE A 1 131 ? -6.583 -12.448 23.974 1.00 92.88 131 PHE A O 1
ATOM 1049 N N . GLU A 1 132 ? -6.733 -10.315 23.277 1.00 90.19 132 GLU A N 1
ATOM 1050 C CA . GLU A 1 132 ? -5.934 -9.745 24.365 1.00 90.19 132 GLU A CA 1
ATOM 1051 C C . GLU A 1 132 ? -6.604 -9.967 25.723 1.00 90.19 132 GLU A C 1
ATOM 1053 O O . GLU A 1 132 ? -5.960 -10.466 26.646 1.00 90.19 132 GLU A O 1
ATOM 1058 N N . MET A 1 133 ? -7.905 -9.685 25.827 1.00 87.56 133 MET A N 1
ATOM 1059 C CA . MET A 1 133 ? -8.686 -9.919 27.043 1.00 87.56 133 MET A CA 1
ATOM 1060 C C . MET A 1 133 ? -8.697 -11.407 27.428 1.00 87.56 133 MET A C 1
ATOM 1062 O O . MET A 1 133 ? -8.357 -11.754 28.558 1.00 87.56 133 MET A O 1
ATOM 1066 N N . LEU A 1 134 ? -9.012 -12.308 26.488 1.00 91.94 134 LEU A N 1
ATOM 1067 C CA . LEU A 1 134 ? -8.995 -13.755 26.745 1.00 91.94 134 LEU A CA 1
ATOM 1068 C C . LEU A 1 134 ? -7.600 -14.246 27.165 1.00 91.94 134 LEU A C 1
ATOM 1070 O O . LEU A 1 134 ? -7.475 -15.101 28.043 1.00 91.94 13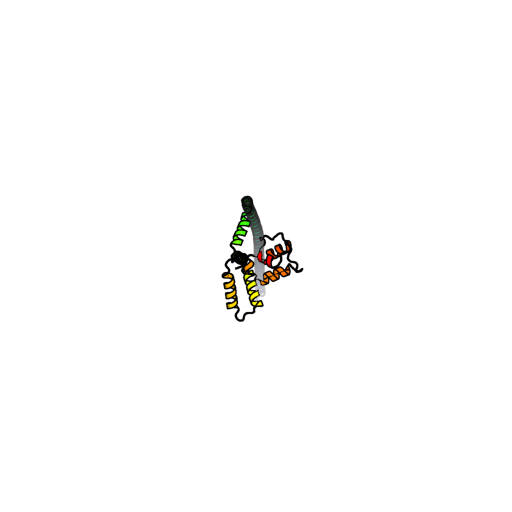4 LEU A O 1
ATOM 1074 N N . GLY A 1 135 ? -6.543 -13.689 26.568 1.00 93.44 135 GLY A N 1
ATOM 1075 C CA . GLY A 1 135 ? -5.160 -13.970 26.941 1.00 93.44 135 GLY A CA 1
ATOM 1076 C C . GLY A 1 135 ? -4.838 -13.537 28.371 1.00 93.44 135 GLY A C 1
ATOM 1077 O O . GLY A 1 135 ? -4.226 -14.302 29.115 1.00 93.44 135 GLY A O 1
ATOM 1078 N N . GLN A 1 136 ? -5.289 -12.352 28.786 1.00 91.38 136 GLN A N 1
ATOM 1079 C CA . GLN A 1 136 ? -5.137 -11.878 30.164 1.00 91.38 136 GLN A CA 1
ATOM 1080 C C . GLN A 1 136 ? -5.869 -12.783 31.161 1.00 91.38 136 GLN A C 1
ATOM 1082 O O . GLN A 1 136 ? -5.287 -13.142 32.181 1.00 91.38 136 GLN A O 1
ATOM 1087 N N . MET A 1 137 ? -7.094 -13.223 30.851 1.00 89.62 137 MET A N 1
ATOM 1088 C CA . MET A 1 137 ? -7.844 -14.149 31.715 1.00 89.62 137 MET A CA 1
ATOM 1089 C C . MET A 1 137 ? -7.098 -15.473 31.911 1.00 89.62 137 MET A C 1
ATOM 1091 O O . MET A 1 137 ? -6.962 -15.948 33.035 1.00 89.62 137 MET A O 1
ATOM 1095 N N . LEU A 1 138 ? -6.538 -16.038 30.836 1.00 95.00 138 LEU A N 1
ATOM 1096 C CA . LEU A 1 138 ? -5.734 -17.260 30.920 1.00 95.00 138 LEU A CA 1
ATOM 1097 C C . LEU A 1 138 ? -4.473 -17.090 31.773 1.00 95.00 138 LEU A C 1
ATOM 1099 O O . LEU A 1 138 ? -4.104 -18.014 32.495 1.00 95.00 138 LEU A O 1
ATOM 1103 N N . LEU A 1 139 ? -3.805 -15.937 31.682 1.00 94.06 139 LEU A N 1
ATOM 1104 C CA . LEU A 1 139 ? -2.608 -15.646 32.474 1.00 94.06 139 LEU A CA 1
ATOM 1105 C C . LEU A 1 139 ? -2.926 -15.401 33.952 1.00 94.06 139 LEU A C 1
ATOM 1107 O O . LEU A 1 139 ? -2.112 -15.750 34.802 1.00 94.06 139 LEU A O 1
ATOM 1111 N N . ASN A 1 140 ? -4.083 -14.810 34.249 1.00 89.69 140 ASN A N 1
ATOM 1112 C CA . ASN A 1 140 ? -4.493 -14.484 35.612 1.00 89.69 140 ASN A CA 1
ATOM 1113 C C . ASN A 1 140 ? -5.041 -15.705 36.356 1.00 89.69 140 ASN A C 1
ATOM 1115 O O . ASN A 1 140 ? -4.673 -15.944 37.502 1.00 89.69 140 ASN A O 1
ATOM 1119 N N . GLU A 1 141 ? -5.927 -16.466 35.714 1.00 90.94 141 GLU A N 1
ATOM 1120 C CA . GLU A 1 141 ? -6.615 -17.593 36.350 1.00 90.94 141 GLU A CA 1
ATOM 1121 C C . GLU A 1 141 ? -5.834 -18.903 36.210 1.00 90.94 141 GLU A C 1
ATOM 1123 O O . GLU A 1 141 ? -5.960 -19.793 37.050 1.00 90.94 141 GLU A O 1
ATOM 1128 N N . THR A 1 142 ? -4.985 -19.024 35.183 1.00 93.75 142 THR A N 1
ATOM 1129 C CA . THR A 1 142 ? -4.180 -20.225 34.894 1.00 93.75 142 THR A CA 1
ATOM 1130 C C . THR A 1 142 ? -4.982 -21.532 35.015 1.00 93.75 142 THR A C 1
ATOM 1132 O O . THR A 1 142 ? -4.616 -22.416 35.793 1.00 93.75 142 THR A O 1
ATOM 1135 N N . PRO A 1 143 ? -6.105 -21.668 34.283 1.00 95.94 143 PRO A N 1
ATOM 1136 C CA . PRO A 1 143 ? -6.994 -22.816 34.424 1.00 95.94 143 PRO A CA 1
ATOM 1137 C C . PRO A 1 143 ? -6.306 -24.118 33.996 1.00 95.94 143 PRO A C 1
ATOM 1139 O O . PRO A 1 143 ? -5.524 -24.138 33.043 1.00 95.94 143 PRO A O 1
ATOM 1142 N N . GLU A 1 144 ? -6.652 -25.223 34.660 1.00 94.94 144 GLU A N 1
ATOM 1143 C CA . GLU A 1 144 ? -6.129 -26.560 34.338 1.00 94.94 144 GLU A CA 1
ATOM 1144 C C . GLU A 1 144 ? -6.514 -26.991 32.911 1.00 94.94 144 GLU A C 1
ATOM 1146 O O . GLU A 1 144 ? -5.699 -27.551 32.176 1.00 94.94 144 GLU A O 1
ATOM 1151 N N . GLU A 1 145 ? -7.730 -26.636 32.477 1.00 96.44 145 GLU A N 1
ATOM 1152 C CA . GLU A 1 145 ? -8.222 -26.865 31.118 1.00 96.44 145 GLU A CA 1
ATOM 1153 C C . GLU A 1 145 ? -8.551 -25.534 30.406 1.00 96.44 145 GLU A C 1
ATOM 1155 O O . GLU A 1 145 ? -9.634 -24.972 30.586 1.00 96.44 145 GLU A O 1
ATOM 1160 N N . PRO A 1 146 ? -7.663 -25.012 29.535 1.00 95.75 146 PRO A N 1
ATOM 1161 C CA . PRO A 1 146 ? -7.832 -23.679 28.952 1.00 95.75 146 PRO A CA 1
ATOM 1162 C C . PRO A 1 146 ? -8.932 -23.610 27.887 1.00 95.75 146 PRO A C 1
ATOM 1164 O O . PRO A 1 146 ? -9.576 -22.578 27.729 1.00 95.75 146 PRO A O 1
ATOM 1167 N N . ARG A 1 147 ? -9.169 -24.691 27.129 1.00 95.81 147 ARG A N 1
ATOM 1168 C CA . ARG A 1 147 ? -10.184 -24.684 26.059 1.00 95.81 147 ARG A CA 1
ATOM 1169 C C . ARG A 1 147 ? -11.613 -24.583 26.612 1.00 95.81 147 ARG A C 1
ATOM 1171 O O . ARG A 1 147 ? -12.317 -23.690 26.149 1.00 95.81 147 ARG A O 1
ATOM 1178 N N . PRO A 1 148 ? -12.056 -25.434 27.561 1.00 96.88 148 PRO A N 1
ATOM 1179 C CA . PRO A 1 148 ? -13.391 -25.313 28.149 1.00 96.88 148 PRO A CA 1
ATOM 1180 C C . PRO A 1 148 ? -13.594 -23.978 28.860 1.00 96.88 148 PRO A C 1
ATOM 1182 O O . PRO A 1 148 ? -14.630 -23.352 28.673 1.00 96.88 148 PRO A O 1
ATOM 1185 N N . PHE A 1 149 ? -12.573 -23.502 29.580 1.00 95.88 149 PHE A N 1
ATOM 1186 C CA . PHE A 1 149 ? -12.595 -22.190 30.218 1.00 95.88 149 PHE A CA 1
ATOM 1187 C C . PHE A 1 149 ? -12.902 -21.065 29.217 1.00 95.88 149 PHE A C 1
ATOM 1189 O O . PHE A 1 149 ? -13.837 -20.296 29.414 1.00 95.88 149 PHE A O 1
ATOM 1196 N N . LEU A 1 150 ? -12.169 -20.998 28.098 1.00 94.88 150 LEU A N 1
ATOM 1197 C CA . LEU A 1 150 ? -12.412 -19.984 27.066 1.00 94.88 150 LEU A CA 1
ATOM 1198 C C . LEU A 1 150 ? -13.808 -20.094 26.437 1.00 94.88 150 LEU A C 1
ATOM 1200 O O . LEU A 1 150 ? -14.409 -19.070 26.119 1.00 94.88 150 LEU A O 1
ATOM 1204 N N . VAL A 1 151 ? -14.316 -21.317 26.239 1.00 95.31 151 VAL A N 1
ATOM 1205 C CA . VAL A 1 151 ? -15.676 -21.536 25.720 1.00 95.31 151 VAL A CA 1
ATOM 1206 C C . VAL A 1 151 ? -16.705 -20.958 26.686 1.00 95.31 151 VAL A C 1
ATOM 1208 O O . VAL A 1 151 ? -17.564 -20.198 26.249 1.00 95.31 151 VAL A O 1
ATOM 1211 N N . GLU A 1 152 ? -16.574 -21.231 27.985 1.00 93.81 152 GLU A N 1
ATOM 1212 C CA . GLU A 1 152 ? -17.470 -20.684 29.007 1.00 93.81 152 GLU A CA 1
ATOM 1213 C C . GLU A 1 152 ? -17.436 -19.148 29.031 1.00 93.81 152 GLU A C 1
ATOM 1215 O O . GLU A 1 152 ? -18.489 -18.509 29.058 1.00 93.81 152 GLU A O 1
ATOM 1220 N N . GLN A 1 153 ? -16.246 -18.535 28.964 1.00 91.25 153 GLN A N 1
ATOM 1221 C CA . GLN A 1 153 ? -16.132 -17.072 28.946 1.00 91.25 153 GLN A CA 1
ATOM 1222 C C . GLN A 1 153 ? -16.800 -16.460 27.709 1.00 91.25 153 GLN A C 1
ATOM 1224 O O . GLN A 1 153 ? -17.546 -15.487 27.819 1.00 91.25 153 GLN A O 1
ATOM 1229 N N . LEU A 1 154 ? -16.600 -17.055 26.530 1.00 91.31 154 LEU A N 1
ATOM 1230 C CA . LEU A 1 154 ? -17.243 -16.599 25.296 1.00 91.31 154 LEU A CA 1
ATOM 1231 C C . LEU A 1 154 ? -18.768 -16.772 25.335 1.00 91.31 154 LEU A C 1
ATOM 1233 O O . LEU A 1 154 ? -19.497 -15.885 24.887 1.00 91.31 154 LEU A O 1
ATOM 1237 N N . GLU A 1 155 ? -19.268 -17.883 25.878 1.00 91.88 155 GLU A N 1
ATOM 1238 C CA . GLU A 1 155 ? -20.704 -18.119 26.057 1.00 91.88 155 GLU A CA 1
ATOM 1239 C C . GLU A 1 155 ? -21.324 -17.105 27.020 1.00 91.88 155 GLU A C 1
ATOM 1241 O O . GLU A 1 155 ? -22.372 -16.531 26.712 1.00 91.88 155 GLU A O 1
ATOM 1246 N N . ARG A 1 156 ? -20.641 -16.817 28.134 1.00 87.50 156 ARG A N 1
ATOM 1247 C CA . ARG A 1 156 ? -21.037 -15.792 29.106 1.00 87.50 156 ARG A CA 1
ATOM 1248 C C . ARG A 1 156 ? -21.159 -14.420 28.448 1.00 87.50 156 ARG A C 1
ATOM 1250 O O . ARG A 1 156 ? -22.192 -13.774 28.594 1.00 87.50 156 ARG A O 1
ATOM 1257 N N . MET A 1 157 ? -20.155 -14.002 27.674 1.00 83.56 157 MET A N 1
ATOM 1258 C CA . MET A 1 157 ? -20.181 -12.723 26.949 1.00 83.56 157 MET A CA 1
ATOM 1259 C C . MET A 1 157 ? -21.286 -12.675 25.886 1.00 83.56 157 MET A C 1
ATOM 1261 O O . MET A 1 157 ? -21.950 -11.655 25.714 1.00 83.56 157 MET A O 1
ATOM 1265 N N . ASN A 1 158 ? -21.519 -13.780 25.175 1.00 85.44 158 ASN A N 1
ATOM 1266 C CA . ASN A 1 158 ? -22.542 -13.853 24.130 1.00 85.44 158 ASN A CA 1
ATOM 1267 C C . ASN A 1 158 ? -23.981 -13.859 24.687 1.00 85.44 158 ASN A C 1
ATOM 1269 O O . ASN A 1 158 ? -24.920 -13.464 23.980 1.00 85.44 158 ASN A O 1
ATOM 1273 N N . ALA A 1 159 ? -24.153 -14.310 25.934 1.00 84.75 159 ALA A N 1
ATOM 1274 C CA . ALA A 1 159 ? -25.429 -14.357 26.643 1.00 84.75 159 ALA A CA 1
ATOM 1275 C C . ALA A 1 159 ? -25.887 -12.991 27.185 1.00 84.75 159 ALA A C 1
ATOM 1277 O O . ALA A 1 159 ? -27.057 -12.851 27.550 1.00 84.75 159 ALA A O 1
ATOM 1278 N N . VAL A 1 160 ? -25.009 -11.980 27.214 1.00 82.94 160 VAL A N 1
ATOM 1279 C CA . VAL A 1 160 ? -25.364 -10.634 27.681 1.00 82.94 160 VAL A CA 1
ATOM 1280 C C . VAL A 1 160 ? -26.377 -9.982 26.732 1.00 82.94 160 VAL A C 1
ATOM 1282 O O . VAL A 1 160 ? -26.238 -10.038 25.506 1.00 82.94 160 VAL A O 1
ATOM 1285 N N . LYS A 1 161 ? -27.417 -9.354 27.302 1.00 71.00 161 LYS A N 1
ATOM 1286 C CA . LYS A 1 161 ? -28.526 -8.741 26.547 1.00 71.00 161 LYS A CA 1
ATOM 1287 C C . LYS A 1 161 ? -28.075 -7.604 25.639 1.00 71.00 161 LYS A C 1
ATOM 1289 O O . LYS A 1 161 ? -28.491 -7.553 24.483 1.00 71.00 161 LYS A O 1
ATOM 1294 N N . ASP A 1 162 ? -27.254 -6.695 26.158 1.00 79.31 162 ASP A N 1
ATOM 1295 C CA . ASP A 1 162 ? -26.699 -5.590 25.381 1.00 79.31 162 ASP A CA 1
ATOM 1296 C C . ASP A 1 162 ? -25.247 -5.877 25.013 1.00 79.31 162 ASP A C 1
ATOM 1298 O O . ASP A 1 162 ? -24.314 -5.481 25.703 1.00 79.31 162 ASP A O 1
ATOM 1302 N N . ARG A 1 163 ? -25.057 -6.546 23.877 1.00 73.31 163 ARG A N 1
ATOM 1303 C CA . ARG A 1 163 ? -23.731 -6.897 23.345 1.00 73.31 163 ARG A CA 1
ATOM 1304 C C . ARG A 1 163 ? -22.870 -5.685 22.989 1.00 73.31 163 ARG A C 1
ATOM 1306 O O . ARG A 1 163 ? -21.665 -5.832 22.828 1.00 73.31 163 ARG A O 1
ATOM 1313 N N . THR A 1 164 ? -23.483 -4.514 22.825 1.00 73.12 164 THR A N 1
ATOM 1314 C CA . THR A 1 164 ? -22.790 -3.280 22.437 1.00 73.12 164 THR A CA 1
ATOM 1315 C C . THR A 1 164 ? -22.382 -2.425 23.630 1.00 73.12 164 THR A C 1
ATOM 1317 O O . THR A 1 164 ? -21.655 -1.447 23.453 1.00 73.12 164 THR A O 1
ATOM 1320 N N . SER A 1 165 ? -22.822 -2.791 24.838 1.00 78.12 165 SER A N 1
ATOM 1321 C CA . SER A 1 165 ? -22.481 -2.060 26.049 1.00 78.12 165 SER A CA 1
ATOM 1322 C C . SER A 1 165 ? -20.986 -2.197 26.368 1.00 78.12 165 SER A C 1
ATOM 1324 O O . SER A 1 165 ? -20.485 -3.319 26.488 1.00 78.12 165 SER A O 1
ATOM 1326 N N . PRO A 1 166 ? -20.262 -1.081 26.576 1.00 74.81 166 PRO A N 1
ATOM 1327 C CA . PRO A 1 166 ? -18.862 -1.121 26.999 1.00 74.81 166 PRO A CA 1
ATOM 1328 C C . PRO A 1 166 ? -18.698 -1.704 28.411 1.00 74.81 166 PRO A C 1
ATOM 1330 O O . PRO A 1 166 ? -17.606 -2.122 28.778 1.00 74.81 166 PRO A O 1
ATOM 1333 N N . LEU A 1 167 ? -19.784 -1.775 29.190 1.00 79.81 167 LEU A N 1
ATOM 1334 C CA . LEU A 1 167 ? -19.781 -2.289 30.558 1.00 79.81 167 LEU A CA 1
ATOM 1335 C C . LEU A 1 167 ? -19.670 -3.812 30.644 1.00 79.81 167 LEU A C 1
ATOM 1337 O O . LEU A 1 167 ? -19.367 -4.323 31.713 1.00 79.81 167 LEU A O 1
ATOM 1341 N N . ASN A 1 168 ? -19.841 -4.537 29.535 1.00 78.50 168 ASN A N 1
ATOM 1342 C CA . ASN A 1 168 ? -19.703 -5.998 29.513 1.00 78.50 168 ASN A CA 1
ATOM 1343 C C . ASN A 1 168 ? -18.295 -6.484 29.899 1.00 78.50 168 ASN A C 1
ATOM 1345 O O . ASN A 1 168 ? -18.114 -7.665 30.180 1.00 78.50 168 ASN A O 1
ATOM 1349 N N . PHE A 1 169 ? -17.308 -5.585 29.883 1.00 75.31 169 PHE A N 1
ATOM 1350 C CA . PHE A 1 169 ? -15.912 -5.857 30.220 1.00 75.31 169 PHE A CA 1
ATOM 1351 C C . PHE A 1 169 ? -15.529 -5.436 31.642 1.00 75.31 169 PHE A C 1
ATOM 1353 O O . PHE A 1 169 ? -14.394 -5.665 32.045 1.00 75.31 169 PHE A O 1
ATOM 1360 N N . PHE A 1 170 ? -16.440 -4.804 32.384 1.00 80.06 170 PHE A N 1
ATOM 1361 C CA . PHE A 1 170 ? -16.170 -4.297 33.723 1.00 80.06 170 PHE A CA 1
ATOM 1362 C C . PHE A 1 170 ? -16.983 -5.083 34.744 1.00 80.06 170 PHE A C 1
ATOM 1364 O O . PHE A 1 170 ? -18.210 -5.147 34.671 1.00 80.06 170 PHE A O 1
ATOM 1371 N N . SER A 1 171 ? -16.294 -5.659 35.722 1.00 81.62 171 SER A N 1
ATOM 1372 C CA . SER A 1 171 ? -16.928 -6.156 36.936 1.00 81.62 171 SER A CA 1
ATOM 1373 C C . SER A 1 171 ? -17.303 -4.998 37.866 1.00 81.62 171 SER A C 1
ATOM 1375 O O . SER A 1 171 ? -16.843 -3.863 37.706 1.00 81.62 171 SER A O 1
ATOM 1377 N N . GLU A 1 172 ? -18.130 -5.274 38.875 1.00 84.69 172 GLU A N 1
ATOM 1378 C CA . GLU A 1 172 ? -18.409 -4.278 39.915 1.00 84.69 172 GLU A CA 1
ATOM 1379 C C . GLU A 1 172 ? -17.123 -3.824 40.626 1.00 84.69 172 GLU A C 1
ATOM 1381 O O . GLU A 1 172 ? -16.970 -2.630 40.892 1.00 84.69 172 GLU A O 1
ATOM 1386 N N . ASP A 1 173 ? -16.177 -4.741 40.845 1.00 87.69 173 ASP A N 1
ATOM 1387 C CA . ASP A 1 173 ? -14.877 -4.461 41.465 1.00 87.69 173 ASP A CA 1
ATOM 1388 C C . ASP A 1 173 ? -14.010 -3.542 40.588 1.00 87.69 173 ASP A C 1
ATOM 1390 O O . ASP A 1 173 ? -13.308 -2.663 41.100 1.00 87.69 173 ASP A O 1
ATOM 1394 N N . ASP A 1 174 ? -14.088 -3.680 39.261 1.00 88.81 174 ASP A N 1
ATOM 1395 C CA . ASP A 1 174 ? -13.380 -2.794 38.331 1.00 88.81 174 ASP A CA 1
ATOM 1396 C C . ASP A 1 174 ? -13.935 -1.366 38.395 1.00 88.81 174 ASP A C 1
ATOM 1398 O O . ASP A 1 174 ? -13.172 -0.398 38.372 1.00 88.81 174 ASP A O 1
ATOM 1402 N N . ILE A 1 175 ? -15.258 -1.215 38.535 1.00 91.38 175 ILE A N 1
ATOM 1403 C CA . ILE A 1 175 ? -15.912 0.094 38.688 1.00 91.38 175 ILE A CA 1
ATOM 1404 C C . ILE A 1 175 ? -15.489 0.749 40.010 1.00 91.38 175 ILE A C 1
ATOM 1406 O O . ILE A 1 175 ? -15.213 1.953 40.046 1.00 91.38 175 ILE A O 1
ATOM 1410 N N . GLU A 1 176 ? -15.404 -0.025 41.095 1.00 92.50 176 GLU A N 1
ATOM 1411 C CA . GLU A 1 176 ? -14.905 0.461 42.387 1.00 92.50 176 GLU A CA 1
ATOM 1412 C C . GLU A 1 176 ? -13.433 0.874 42.320 1.00 92.50 176 GLU A C 1
ATOM 1414 O O . GLU A 1 176 ? -13.060 1.947 42.807 1.00 92.50 176 GLU A O 1
ATOM 1419 N N . THR A 1 177 ? -12.606 0.059 41.669 1.00 92.81 177 THR A N 1
ATOM 1420 C CA . THR A 1 177 ? -11.180 0.335 41.469 1.00 92.81 177 THR A CA 1
ATOM 1421 C C . THR A 1 177 ? -10.986 1.606 40.650 1.00 92.81 177 THR A C 1
ATOM 1423 O O . THR A 1 177 ? -10.207 2.481 41.034 1.00 92.81 177 THR A O 1
ATOM 1426 N N . LEU A 1 178 ? -11.745 1.763 39.565 1.00 92.94 178 LEU A N 1
ATOM 1427 C CA . LEU A 1 178 ? -11.706 2.951 38.724 1.00 92.94 178 LEU A CA 1
ATOM 1428 C C . LEU A 1 178 ? -12.135 4.197 39.506 1.00 92.94 178 LEU A C 1
ATOM 1430 O O . LEU A 1 178 ? -11.446 5.212 39.456 1.00 92.94 178 LEU A O 1
ATOM 1434 N N . PHE A 1 179 ? -13.201 4.124 40.307 1.00 94.00 179 PHE A N 1
ATOM 1435 C CA . PHE A 1 179 ? -13.572 5.224 41.202 1.00 94.00 179 PHE A CA 1
ATOM 1436 C C . PHE A 1 179 ? -12.422 5.591 42.155 1.00 94.00 179 PHE A C 1
ATOM 1438 O O . PHE A 1 179 ? -12.065 6.766 42.273 1.00 94.00 179 PHE A O 1
ATOM 1445 N N . ALA A 1 180 ? -11.800 4.596 42.793 1.00 94.00 180 ALA A N 1
ATOM 1446 C CA . ALA A 1 180 ? -10.697 4.806 43.727 1.00 94.00 180 ALA A CA 1
ATOM 1447 C C . ALA A 1 180 ? -9.454 5.426 43.062 1.00 94.00 180 ALA A C 1
ATOM 1449 O O . ALA A 1 180 ? -8.763 6.228 43.693 1.00 94.00 180 ALA A O 1
ATOM 1450 N N . MET A 1 181 ? -9.187 5.114 41.788 1.00 93.88 181 MET A N 1
ATOM 1451 C CA . MET A 1 181 ? -8.095 5.724 41.019 1.00 93.88 181 MET A CA 1
ATOM 1452 C C . MET A 1 181 ? -8.284 7.233 40.824 1.00 93.88 181 MET A C 1
ATOM 1454 O O . MET A 1 181 ? -7.305 7.980 40.842 1.00 93.88 181 MET A O 1
ATOM 1458 N N . TYR A 1 182 ? -9.526 7.693 40.658 1.00 93.56 182 TYR A N 1
ATOM 1459 C CA . TYR A 1 182 ? -9.827 9.116 40.485 1.00 93.56 182 TYR A CA 1
ATOM 1460 C C . TYR A 1 182 ? -10.100 9.843 41.821 1.00 93.56 182 TYR A C 1
ATOM 1462 O O . TYR A 1 182 ? -9.840 11.046 41.911 1.00 93.56 182 TYR A O 1
ATOM 1470 N N . ASP A 1 183 ? -10.543 9.146 42.877 1.00 94.12 183 ASP A N 1
ATOM 1471 C CA . ASP A 1 183 ? -10.756 9.696 44.231 1.00 94.12 183 ASP A CA 1
ATOM 1472 C C . ASP A 1 183 ? -9.551 9.477 45.169 1.00 94.12 183 ASP A C 1
ATOM 1474 O O . ASP A 1 183 ? -9.665 8.955 46.281 1.00 94.12 183 ASP A O 1
ATOM 1478 N N . VAL A 1 184 ? -8.367 9.935 44.753 1.00 89.75 184 VAL A N 1
ATOM 1479 C CA . VAL A 1 184 ? -7.125 9.819 45.550 1.00 89.75 184 VAL A CA 1
ATOM 1480 C C . VAL A 1 184 ? -7.265 10.469 46.938 1.00 89.75 184 VAL A C 1
ATOM 1482 O O . VAL A 1 184 ? -6.651 10.037 47.913 1.00 89.75 184 VAL A O 1
ATOM 1485 N N . GLY A 1 185 ? -8.088 11.517 47.044 1.00 88.75 185 GLY A N 1
ATOM 1486 C CA . GLY A 1 185 ? -8.319 12.258 48.283 1.00 88.75 185 GLY A CA 1
ATOM 1487 C C . GLY A 1 185 ? -9.329 11.625 49.243 1.00 88.75 185 GLY A C 1
ATOM 1488 O O . GLY A 1 185 ? -9.432 12.117 50.370 1.00 88.75 185 GLY A O 1
ATOM 1489 N N . LYS A 1 186 ? -10.067 10.588 48.817 1.00 88.62 186 LYS A N 1
ATOM 1490 C CA . LYS A 1 186 ? -11.206 9.985 49.537 1.00 88.62 186 LYS A CA 1
ATOM 1491 C C . LYS A 1 186 ? -12.276 11.002 49.945 1.00 88.62 186 LYS A C 1
ATOM 1493 O O . LYS A 1 186 ? -12.798 10.957 51.059 1.00 88.62 186 LYS A O 1
ATOM 1498 N N . ARG A 1 187 ? -12.549 11.977 49.076 1.00 88.75 187 ARG A N 1
ATOM 1499 C CA . ARG A 1 187 ? -13.537 13.050 49.322 1.00 88.75 187 ARG A CA 1
ATOM 1500 C C . ARG A 1 187 ? -14.700 12.994 48.335 1.00 88.75 187 ARG A C 1
ATOM 1502 O O . ARG A 1 187 ? -15.585 13.842 48.420 1.00 88.75 187 ARG A O 1
ATOM 1509 N N . GLY A 1 188 ? -14.698 12.014 47.433 1.00 89.56 188 GLY A N 1
ATOM 1510 C CA . GLY A 1 188 ? -15.581 11.930 46.281 1.00 89.56 188 GLY A CA 1
ATOM 1511 C C . GLY A 1 188 ? -15.058 12.712 45.075 1.00 89.56 188 GLY A C 1
ATOM 1512 O O . GLY A 1 188 ? -14.221 13.611 45.185 1.00 89.56 188 GLY A O 1
ATOM 1513 N N . LEU A 1 189 ? -15.582 12.363 43.903 1.00 92.19 189 LEU A N 1
ATOM 1514 C CA . LEU A 1 189 ? -15.140 12.897 42.621 1.00 92.19 189 LEU A CA 1
ATOM 1515 C C . LEU A 1 189 ? -15.707 14.294 42.368 1.00 92.19 189 LEU A C 1
ATOM 1517 O O . LEU A 1 189 ? -16.897 14.562 42.571 1.00 92.19 189 LEU A O 1
ATOM 1521 N N . THR A 1 190 ? -14.867 15.185 41.846 1.00 92.88 190 THR A N 1
ATOM 1522 C CA . THR A 1 190 ? -15.350 16.408 41.200 1.00 92.88 190 THR A CA 1
ATOM 1523 C C . THR A 1 190 ? -16.062 16.067 39.891 1.00 92.88 190 THR A C 1
ATOM 1525 O O . THR A 1 190 ? -15.949 14.965 39.354 1.00 92.88 190 THR A O 1
ATOM 1528 N N . ARG A 1 191 ? -16.795 17.034 39.334 1.00 90.81 191 ARG A N 1
ATOM 1529 C CA . ARG A 1 191 ? -17.520 16.850 38.072 1.00 90.81 191 ARG A CA 1
ATOM 1530 C C . ARG A 1 191 ? -16.593 16.455 36.922 1.00 90.81 191 ARG A C 1
ATOM 1532 O O . ARG A 1 191 ? -16.959 15.610 36.113 1.00 90.81 191 ARG A O 1
ATOM 1539 N N . GLU A 1 192 ? -15.411 17.062 36.855 1.00 91.19 192 GLU A N 1
ATOM 1540 C CA . GLU A 1 192 ? -14.414 16.766 35.824 1.00 91.19 192 GLU A CA 1
ATOM 1541 C C . GLU A 1 192 ? -13.857 15.353 35.999 1.00 91.19 192 GLU A C 1
ATOM 1543 O O . GLU A 1 192 ? -13.887 14.577 35.052 1.00 91.19 192 GLU A O 1
ATOM 1548 N N . GLN A 1 193 ? -13.466 14.976 37.222 1.00 93.19 193 GLN A N 1
ATOM 1549 C CA . GLN A 1 193 ? -12.982 13.623 37.519 1.00 93.19 193 GLN A CA 1
ATOM 1550 C C . GLN A 1 193 ? -14.039 12.553 37.225 1.00 93.19 193 GLN A C 1
ATOM 1552 O O . GLN A 1 193 ? -13.728 11.535 36.620 1.00 93.19 193 GLN A O 1
ATOM 1557 N N . CYS A 1 194 ? -15.295 12.804 37.599 1.00 92.50 194 CYS A N 1
ATOM 1558 C CA . CYS A 1 194 ? -16.414 11.910 37.312 1.00 92.50 194 CYS A CA 1
ATOM 1559 C C . CYS A 1 194 ? -16.639 11.753 35.799 1.00 92.50 194 CYS A C 1
ATOM 1561 O O . CYS A 1 194 ? -16.841 10.641 35.317 1.00 92.50 194 CYS A O 1
ATOM 1563 N N . ARG A 1 195 ? -16.537 12.843 35.025 1.00 92.44 195 ARG A N 1
ATOM 1564 C CA . ARG A 1 195 ? -16.661 12.790 33.562 1.00 92.44 195 ARG A CA 1
ATOM 1565 C C . ARG A 1 195 ? -15.526 11.993 32.917 1.00 92.44 195 ARG A C 1
ATOM 1567 O O . ARG A 1 195 ? -15.796 11.205 32.018 1.00 92.44 195 ARG A O 1
ATOM 1574 N N . GLU A 1 196 ? -14.287 12.186 33.361 1.00 93.31 196 GLU A N 1
ATOM 1575 C CA . GLU A 1 196 ? -13.136 11.428 32.850 1.00 93.31 196 GLU A CA 1
ATOM 1576 C C . GLU A 1 196 ? -13.217 9.942 33.236 1.00 93.31 196 GLU A C 1
ATOM 1578 O O . GLU A 1 196 ? -12.970 9.077 32.399 1.00 93.31 196 GLU A O 1
ATOM 1583 N N . ALA A 1 197 ? -13.656 9.628 34.457 1.00 92.44 197 ALA A N 1
ATOM 1584 C CA . ALA A 1 197 ? -13.903 8.256 34.896 1.00 92.44 197 ALA A CA 1
ATOM 1585 C C . ALA A 1 197 ? -14.995 7.568 34.049 1.00 92.44 197 ALA A C 1
ATOM 1587 O O . ALA A 1 197 ? -14.803 6.456 33.563 1.00 92.44 197 ALA A O 1
ATOM 1588 N N . LEU A 1 198 ? -16.118 8.248 33.784 1.00 91.19 198 LEU A N 1
ATOM 1589 C CA . LEU A 1 198 ? -17.162 7.738 32.884 1.00 91.19 198 LEU A CA 1
ATOM 1590 C C . LEU A 1 198 ? -16.663 7.599 31.441 1.00 91.19 198 LEU A C 1
ATOM 1592 O O . LEU A 1 198 ? -17.037 6.656 30.749 1.00 91.19 198 LEU A O 1
ATOM 1596 N N . HIS A 1 199 ? -15.793 8.500 30.982 1.00 91.19 199 HIS A N 1
ATOM 1597 C CA . HIS A 1 199 ? -15.153 8.376 29.676 1.00 91.19 199 HIS A CA 1
ATOM 1598 C C . HIS A 1 199 ? -14.267 7.122 29.599 1.00 91.19 199 HIS A C 1
ATOM 1600 O O . HIS A 1 199 ? -14.303 6.421 28.590 1.00 91.19 199 HIS A O 1
ATOM 1606 N N . ALA A 1 200 ? -13.525 6.799 30.663 1.00 89.94 200 ALA A N 1
ATOM 1607 C CA . ALA A 1 200 ? -12.717 5.581 30.751 1.00 89.94 200 ALA A CA 1
ATOM 1608 C C . ALA A 1 200 ? -13.564 4.291 30.745 1.00 89.94 200 ALA A C 1
ATOM 1610 O O . ALA A 1 200 ? -13.130 3.289 30.187 1.00 89.94 200 ALA A O 1
ATOM 1611 N N . LEU A 1 201 ? -14.799 4.338 31.260 1.00 88.50 201 LEU A N 1
ATOM 1612 C CA . LEU A 1 201 ? -15.790 3.252 31.153 1.00 88.50 201 LEU A CA 1
ATOM 1613 C C . LEU A 1 201 ? -16.498 3.190 29.783 1.00 88.50 201 LEU A C 1
ATOM 1615 O O . LEU A 1 201 ? -17.426 2.406 29.595 1.00 88.50 201 LEU A O 1
ATOM 1619 N N . GLY A 1 202 ? -16.125 4.042 28.822 1.00 86.75 202 GLY A N 1
ATOM 1620 C CA . GLY A 1 202 ? -16.772 4.101 27.508 1.00 86.75 202 GLY A CA 1
ATOM 1621 C C . GLY A 1 202 ? -18.137 4.800 27.508 1.00 86.75 202 GLY A C 1
ATOM 1622 O O . GLY A 1 202 ? -18.909 4.648 26.562 1.00 86.75 202 GLY A O 1
ATOM 1623 N N . LEU A 1 203 ? -18.439 5.607 28.531 1.00 87.00 203 LEU A N 1
ATOM 1624 C CA . LEU A 1 203 ? -19.714 6.307 28.725 1.00 87.00 203 LEU A CA 1
ATOM 1625 C C . LEU A 1 203 ? -19.594 7.845 28.583 1.00 87.00 203 LEU A C 1
ATOM 1627 O O . LEU A 1 203 ? -20.015 8.590 29.472 1.00 87.00 203 LEU A O 1
ATOM 1631 N N . PRO A 1 204 ? -19.090 8.390 27.455 1.00 85.25 204 PRO A N 1
ATOM 1632 C CA . PRO A 1 204 ? -18.795 9.823 27.319 1.00 85.25 204 PRO A CA 1
ATOM 1633 C C . PRO A 1 204 ? -20.036 10.733 27.289 1.00 85.25 204 PRO A C 1
ATOM 1635 O O . PRO A 1 204 ? -19.911 11.953 27.385 1.00 85.25 204 PRO A O 1
ATOM 1638 N N . LYS A 1 205 ? -21.236 10.165 27.105 1.00 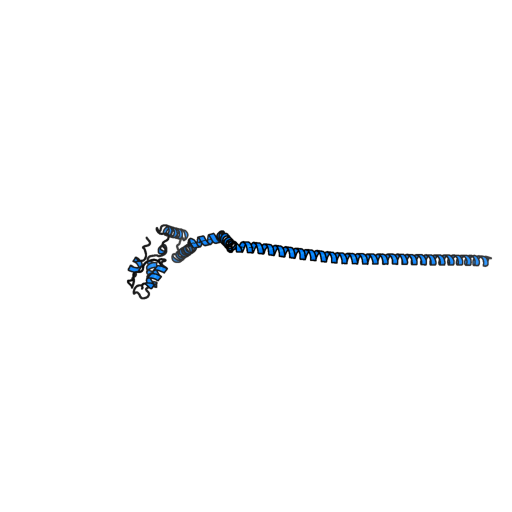83.81 205 LYS A N 1
ATOM 1639 C CA . LYS A 1 205 ? -22.498 10.909 26.931 1.00 83.81 205 LYS A CA 1
ATOM 1640 C C . LYS A 1 205 ? -23.387 10.929 28.181 1.00 83.81 205 LYS A C 1
ATOM 1642 O O . LYS A 1 205 ? -24.481 11.485 28.121 1.00 83.81 205 LYS A O 1
ATOM 1647 N N . VAL A 1 206 ? -22.954 10.331 29.292 1.00 86.06 206 VAL A N 1
ATOM 1648 C CA . VAL A 1 206 ? -23.737 10.302 30.537 1.00 86.06 206 VAL A CA 1
ATOM 1649 C C . VAL A 1 206 ? -23.722 11.680 31.204 1.00 86.06 206 VAL A C 1
ATOM 1651 O O . VAL A 1 206 ? -22.683 12.334 31.312 1.00 86.06 206 VAL A O 1
ATOM 1654 N N . TYR A 1 207 ? -24.894 12.145 31.643 1.00 86.25 207 TYR A N 1
ATOM 1655 C CA . TYR A 1 207 ? -25.021 13.423 32.336 1.00 86.25 207 TYR A CA 1
ATOM 1656 C C . TYR A 1 207 ? -24.492 13.317 33.769 1.00 86.25 207 TYR A C 1
ATOM 1658 O O . TYR A 1 207 ? -25.030 12.570 34.581 1.00 86.25 207 TYR A O 1
ATOM 1666 N N . VAL A 1 208 ? -23.472 14.115 34.091 1.00 85.00 208 VAL A N 1
ATOM 1667 C CA . VAL A 1 208 ? -22.936 14.222 35.453 1.00 85.00 208 VAL A CA 1
ATOM 1668 C C . VAL A 1 208 ? -23.683 15.324 36.217 1.00 85.00 208 VAL A C 1
ATOM 1670 O O . VAL A 1 208 ? -23.703 16.468 35.741 1.00 85.00 208 VAL A O 1
ATOM 1673 N N . PRO A 1 209 ? -24.259 15.031 37.399 1.00 80.81 209 PRO A N 1
ATOM 1674 C CA . PRO A 1 209 ? -24.927 16.021 38.236 1.00 80.81 209 PRO A CA 1
ATOM 1675 C C . PRO A 1 209 ? -24.006 17.189 38.609 1.00 80.81 209 PRO A C 1
ATOM 1677 O O . PRO A 1 209 ? -22.813 17.013 38.847 1.00 80.81 209 PRO A O 1
ATOM 1680 N N . SER A 1 210 ? -24.571 18.393 38.733 1.00 79.25 210 SER A N 1
ATOM 1681 C CA . SER A 1 210 ? -23.828 19.578 39.201 1.00 79.25 210 SER A CA 1
ATOM 1682 C C . SER A 1 210 ? -23.507 19.544 40.702 1.00 79.25 210 SER A C 1
ATOM 1684 O O . SER A 1 210 ? -22.757 20.391 41.180 1.00 79.25 210 SER A O 1
ATOM 1686 N N . SER A 1 211 ? -24.085 18.603 41.454 1.00 76.38 211 SER A N 1
ATOM 1687 C CA . SER A 1 211 ? -23.813 18.420 42.880 1.00 76.38 211 SER A CA 1
ATOM 1688 C C . SER A 1 211 ? -22.529 17.607 43.046 1.00 76.38 211 SER A C 1
ATOM 1690 O O . SER A 1 211 ? -22.502 16.408 42.790 1.00 76.38 211 SER A O 1
ATOM 1692 N N . THR A 1 212 ? -21.453 18.288 43.427 1.00 76.88 212 THR A N 1
ATOM 1693 C CA . THR A 1 212 ? -20.163 17.688 43.790 1.00 76.88 212 THR A CA 1
ATOM 1694 C C . THR A 1 212 ? -19.912 17.868 45.288 1.00 76.88 212 THR A C 1
ATOM 1696 O O . THR A 1 212 ? -20.291 18.919 45.817 1.00 76.88 212 THR A O 1
ATOM 1699 N N . PRO A 1 213 ? -19.211 16.939 45.961 1.00 86.25 213 PRO A N 1
ATOM 1700 C CA . PRO A 1 213 ? -18.533 15.763 45.400 1.00 86.25 213 PRO A CA 1
ATOM 1701 C C . PRO A 1 213 ? -19.459 14.549 45.190 1.00 86.25 213 PRO A C 1
ATOM 1703 O O . PRO A 1 213 ? -20.390 14.326 45.958 1.00 86.25 213 PRO A O 1
ATOM 1706 N N . VAL A 1 214 ? -19.186 13.761 44.145 1.00 90.06 214 VAL A N 1
ATOM 1707 C CA . VAL A 1 214 ? -19.907 12.516 43.821 1.00 90.06 214 VAL A CA 1
ATOM 1708 C C . VAL A 1 214 ? -19.247 11.357 44.571 1.00 90.06 214 VAL A C 1
ATOM 1710 O O . VAL A 1 214 ? -18.066 11.081 44.364 1.00 90.06 214 VAL A O 1
ATOM 1713 N N . ASN A 1 215 ? -19.984 10.691 45.459 1.00 92.44 215 ASN A N 1
ATOM 1714 C CA . ASN A 1 215 ? -19.499 9.507 46.175 1.00 92.44 215 ASN A CA 1
ATOM 1715 C C . ASN A 1 215 ? -19.644 8.231 45.320 1.00 92.44 215 ASN A C 1
ATOM 1717 O O . ASN A 1 215 ? -20.234 8.262 44.240 1.00 92.44 215 ASN A O 1
ATOM 1721 N N . LEU A 1 216 ? -19.113 7.106 45.808 1.00 90.62 216 LEU A N 1
ATOM 1722 C CA . LEU A 1 216 ? -19.138 5.833 45.080 1.00 90.62 216 LEU A CA 1
ATOM 1723 C C . LEU A 1 216 ? -20.565 5.380 44.734 1.00 90.62 216 LEU A C 1
ATOM 1725 O O . LEU A 1 216 ? -20.808 4.950 43.613 1.00 90.62 216 LEU A O 1
ATOM 1729 N N . GLU A 1 217 ? -21.520 5.519 45.656 1.00 90.44 217 GLU A N 1
ATOM 1730 C CA . GLU A 1 217 ? -22.919 5.145 45.406 1.00 90.44 217 GLU A CA 1
ATOM 1731 C C . GLU A 1 217 ? -23.556 5.994 44.301 1.00 90.44 217 GLU A C 1
ATOM 1733 O O . GLU A 1 217 ? -24.175 5.459 43.382 1.00 90.44 217 GLU A O 1
ATOM 1738 N N . ALA A 1 218 ? -23.363 7.316 44.344 1.00 89.75 218 ALA A N 1
ATOM 1739 C CA . ALA A 1 218 ? -23.857 8.210 43.307 1.00 89.75 218 ALA A CA 1
ATOM 1740 C C . ALA A 1 218 ? -23.155 7.960 41.964 1.00 89.75 218 ALA A C 1
ATOM 1742 O O . ALA A 1 218 ? -23.795 8.066 40.924 1.00 89.75 218 ALA A O 1
ATOM 1743 N N . PHE A 1 219 ? -21.869 7.597 41.970 1.00 90.75 219 PHE A N 1
ATOM 1744 C CA . PHE A 1 219 ? -21.141 7.212 40.762 1.00 90.75 219 PHE A CA 1
ATOM 1745 C C . PHE A 1 219 ? -21.688 5.910 40.162 1.00 90.75 219 PHE A C 1
ATOM 1747 O O . PHE A 1 219 ? -22.008 5.882 38.976 1.00 90.75 219 PHE A O 1
ATOM 1754 N N . LYS A 1 220 ? -21.895 4.869 40.981 1.00 90.25 220 LYS A N 1
ATOM 1755 C CA . LYS A 1 220 ? -22.522 3.608 40.553 1.00 90.25 220 LYS A CA 1
ATOM 1756 C C . LYS A 1 220 ? -23.929 3.831 39.993 1.00 90.25 220 LYS A C 1
ATOM 1758 O O . LYS A 1 220 ? -24.283 3.203 39.008 1.00 90.25 220 LYS A O 1
ATOM 1763 N N . ALA A 1 221 ? -24.701 4.770 40.543 1.00 89.50 221 ALA A N 1
ATOM 1764 C CA . ALA A 1 221 ? -26.024 5.120 40.018 1.00 89.50 221 ALA A CA 1
ATOM 1765 C C . ALA A 1 221 ? -25.995 5.820 38.641 1.00 89.50 221 ALA A C 1
ATOM 1767 O O . ALA A 1 221 ? -27.010 5.838 37.945 1.00 89.50 221 ALA A O 1
ATOM 1768 N N . LEU A 1 222 ? -24.861 6.416 38.247 1.00 87.75 222 LEU A N 1
ATOM 1769 C CA . LEU A 1 222 ? -24.672 7.013 36.917 1.00 87.75 222 LEU A CA 1
ATOM 1770 C C . LEU A 1 222 ? -24.244 5.986 35.868 1.00 87.75 222 LEU A C 1
ATOM 1772 O O . LEU A 1 222 ? -24.455 6.214 34.676 1.00 87.75 222 LEU A O 1
ATOM 1776 N N . VAL A 1 223 ? -23.640 4.881 36.300 1.00 86.50 223 VAL A N 1
ATOM 1777 C CA . VAL A 1 223 ? -23.303 3.760 35.431 1.00 86.50 223 VAL A CA 1
ATOM 1778 C C . VAL A 1 223 ? -24.589 2.953 35.213 1.00 86.50 223 VAL A C 1
ATOM 1780 O O . VAL A 1 223 ? -25.144 2.431 36.179 1.00 86.50 223 VAL A O 1
ATOM 1783 N N . PRO A 1 224 ? -25.121 2.869 33.978 1.00 75.44 224 PRO A N 1
ATOM 1784 C CA . PRO A 1 224 ? -26.277 2.024 33.716 1.00 75.44 224 PRO A CA 1
ATOM 1785 C C . PRO A 1 224 ? -25.945 0.597 34.147 1.00 75.44 224 PRO A C 1
ATOM 1787 O O . PRO A 1 224 ? -24.885 0.085 33.802 1.00 75.44 224 PRO A O 1
ATOM 1790 N N . SER A 1 225 ? -26.820 -0.036 34.922 1.00 60.81 225 SER A N 1
ATOM 1791 C CA . SER A 1 225 ? -26.580 -1.396 35.385 1.00 60.81 225 SER A CA 1
ATOM 1792 C C . SER A 1 225 ? -26.482 -2.333 34.179 1.00 60.81 225 SER A C 1
ATOM 1794 O O . SER A 1 225 ? -27.443 -2.511 33.429 1.00 60.81 225 SER A O 1
ATOM 1796 N N . ALA A 1 226 ? -25.294 -2.905 33.978 1.00 48.69 226 ALA A N 1
ATOM 1797 C CA . ALA A 1 226 ? -25.082 -3.998 33.044 1.00 48.69 226 ALA A CA 1
ATOM 1798 C C . ALA A 1 226 ? -25.734 -5.250 33.645 1.00 48.69 226 ALA A C 1
ATOM 1800 O O . ALA A 1 226 ? -25.127 -5.944 34.455 1.00 48.69 226 ALA A O 1
ATOM 1801 N N . ILE A 1 227 ? -27.012 -5.474 33.327 1.00 38.00 227 ILE A N 1
ATOM 1802 C CA . ILE A 1 227 ? -27.753 -6.699 33.669 1.00 38.00 227 ILE A CA 1
ATOM 1803 C C . ILE A 1 227 ? -28.298 -7.324 32.388 1.00 38.00 227 ILE A C 1
ATOM 1805 O O . ILE A 1 227 ? -29.116 -6.668 31.698 1.00 38.00 227 ILE A O 1
#

Secondary structure (DSSP, 8-state):
---HHHHHHHHHHHHHHHHHHHHHHHHHHHHHHHHHHHHHHHHHHHHHHHHHHHHHHHHHHHHHHHHHHHHHHHHHHHHHHHHHHHHHHHHHHHHHH-TTHHHHHHHHHHHS-HHHHHHHHHHHTTHHHHHHHHHHHHHHH--SSHHHHHHHHHHHHHT-S-TT-GGGG--HHHHHHHHHHH-TTSS-B-HHHHHHHHHHTT-TTPPPPSSSSBPHHHHHHHS----